Protein 6FYR (pdb70)

Radius of gyration: 21.8 Å; Cα contacts (8 Å, |Δi|>4): 649; chains: 1; bounding box: 46×51×66 Å

CATH classification: 3.30.200.20

Solvent-accessible surface area: 17197 Å² total; per-residue (Å²): 112,38,136,146,22,10,146,64,50,116,55,63,217,114,10,27,10,79,33,189,94,42,44,33,2,81,97,39,0,44,3,56,14,108,84,37,115,31,100,58,0,56,35,3,31,0,43,2,61,57,144,75,122,50,95,6,15,0,28,6,4,31,39,50,38,144,47,48,88,47,4,102,95,8,5,68,1,0,104,64,2,97,94,103,4,192,134,62,75,26,5,1,11,39,6,56,35,107,17,74,8,113,19,0,4,0,0,0,27,89,48,28,27,82,35,0,62,55,8,2,84,53,6,74,88,90,44,12,59,13,59,32,0,19,17,0,0,24,4,0,0,20,0,0,57,8,0,31,124,27,109,0,3,0,0,20,0,40,0,67,14,0,41,0,61,77,16,116,75,79,68,78,150,101,116,159,189,58,82,49,76,36,7,2,139,77,14,34,2,31,1,14,55,2,34,54,10,13,24,68,148,44,156,54,76,72,82,10,16,41,37,28,8,31,0,0,1,1,2,0,51,39,48,27,42,35,37,0,0,2,0,0,0,0,2,0,0,0,4,0,5,54,4,97,24,14,0,85,5,133,76,31,74,23,0,0,6,2,0,52,65,6,14,24,118,10,38,74,78,0,15,144,134,4,190,37,92,152,20,17,156,180,48,33,28,68,46,80,68,106,43,99,83,0,123,91,0,77,107,74,11,93,86,8,158,71,25,42,96,94,132,52,128,63,5,70,32,0,5,75,0,0,72,77,0,0,41,8,24,31,90,124,9,11,71,3,55,92,0,32,152,20,77,0,2,78,39,13,62,136,130,34,99,87,73

Sequence (355 aa):
SSKRSSRSVEDDKEGHLVCRIGDWLQERYEIVGNLGEGTFGKVVECLDHARGKSSQVALKIIIRNVGKYREAARLEINNVLKKIKEKDKENKFLCVLMSDWFNFHGHMCIAFELLGKNTFEEFLKKEENNFQPYPLLPHVRHMAYQLCHALRFLHENQQLTHTDLKPENILFVNSEFETLYNEHKSCEEKSSVKNTSIIRVADFGSATFDHEHHTTIVATRHYRPPEVILELGWAQPCDVWSIGCILFEYYRGFTLFQTHENREHLVMMEKILGPIPSHMIHHRTRKQKYFYKGGLVWDENSSSDGRYVKENCKPLKSYMMLQDSLEHVQQLFDLMMRRMLEEFDPAQRITLAEALLHPFFAGLTPEERSF

Foldseek 3Di:
DQPVLQVDWDADPLQETPDDQQGYHPSFWGFHAFDAADSQYGWTWTQGVVVVRAIKIKGWGGLDPVSLVLVVVLVVLLVLVCVQCVPVFLQAWHWPDWDQRPSITMTITHDAAAFQLVLCVLQVLAAAPLVLLLLLLLSLLSNLLVQVVQQKAQQADDRRQKTHNYQDWDFPDDDPPDRTHIHGPDSRIHGGDSSQMDGNPDDHDQQTYDVLLAAPCSLLSVDDGRLSSLSSSLQRSLCNGRSDTQQPDDDSLLSVVLLCQAQNDQPQVSQVPGPVVVQDDPSDGDDDCPDPSNVVSVVPRHHNVVSQPDDDDLSVQSSVLSSLSRDRDSVSRDRSVRSSVRCNNVPDDPVSPGD

Secondary structure (DSSP, 8-state):
-HHHHHH---B-TTS-B---TT-EETTTEEEEEEEEEETTEEEEEEEEGGGTTEEEEEEEE-S-HHHHHHHHHHHHHHHHHHHH-TTS-S-B--EEEEEEETTEEEEEEE----BHHHHHHHTTTPPPPHHHHHHHHHHHHHHHHHHHHTTEE-----GGGEEES---EEEEE--TTSPPEEEES---EEE---TT-EETTSPPPSS-S-GGG--HHHHTTS---THHHHHHHHHHHHHHHHSS-S---SSHHHHHHHHHHHH-PPPHHHHHH-S-GGGEETTEE---TTSHHHHHHHHH---GGGG-S--SHHHHHHHHHHHHHT-SSTTTSPPHHHHTTSGGGGG--TTTT--

Structure (mmCIF, N/CA/C/O backbone):
data_6FYR
#
_entry.id   6FYR
#
_cell.length_a   108.932
_cell.length_b   44.929
_cell.length_c   83.635
_cell.angle_alpha   90.000
_cell.angle_beta   114.820
_cell.angle_gamma   90.000
#
_symmetry.space_group_name_H-M   'C 1 2 1'
#
loop_
_entity.id
_entity.type
_entity.pdbx_description
1 polymer 'Dual specificity protein kinase CLK3'
2 non-polymer 6-~{tert}-butyl-~{N}-[6-(1~{H}-pyrazol-4-yl)-1~{H}-imidazo[1,2-a]pyridin-2-yl]pyridine-3-carboxamide
3 water water
#
loop_
_atom_site.group_PDB
_atom_site.id
_atom_site.type_symbol
_atom_site.label_atom_id
_atom_site.label_alt_id
_atom_site.label_comp_id
_atom_site.label_asym_id
_atom_site.label_entity_id
_atom_site.label_seq_id
_atom_site.pdbx_PDB_ins_code
_atom_site.Cartn_x
_atom_site.Cartn_y
_atom_site.Cartn_z
_atom_site.occupancy
_atom_site.B_iso_or_equiv
_atom_site.auth_seq_id
_atom_site.auth_comp_id
_atom_site.auth_asym_id
_atom_site.auth_atom_id
_atom_site.pdbx_PDB_model_num
ATOM 1 N N . SER A 1 4 ? -7.562 11.284 60.892 1.00 28.25 128 SER A N 1
ATOM 2 C CA . SER A 1 4 ? -6.109 11.186 61.219 1.00 28.34 128 SER A CA 1
ATOM 3 C C . SER A 1 4 ? -5.464 10.000 60.504 1.00 27.98 128 SER A C 1
ATOM 4 O O . SER A 1 4 ? -6.080 8.941 60.360 1.00 28.13 128 SER A O 1
ATOM 7 N N . SER A 1 5 ? -4.215 10.188 60.079 1.00 27.53 129 SER A N 1
ATOM 8 C CA . SER A 1 5 ? -3.526 9.270 59.162 1.00 27.00 129 SER A CA 1
ATOM 9 C C . SER A 1 5 ? -3.362 7.824 59.632 1.00 26.49 129 SER A C 1
ATOM 10 O O . SER A 1 5 ? -3.714 6.902 58.897 1.00 26.41 129 SER A O 1
ATOM 13 N N . LYS A 1 6 ? -2.828 7.623 60.837 1.00 26.04 130 LYS A N 1
ATOM 14 C CA . LYS A 1 6 ? -2.490 6.277 61.310 1.00 25.58 130 LYS A CA 1
ATOM 15 C C . LYS A 1 6 ? -3.738 5.418 61.534 1.00 24.83 130 LYS A C 1
ATOM 16 O O . LYS A 1 6 ? -3.812 4.280 61.062 1.00 24.46 130 LYS A O 1
ATOM 22 N N . ARG A 1 7 ? -4.705 5.978 62.256 1.00 24.18 131 ARG A N 1
ATOM 23 C CA . ARG A 1 7 ? -5.965 5.308 62.550 1.00 23.45 131 ARG A CA 1
ATOM 24 C C . ARG A 1 7 ? -6.746 4.987 61.273 1.00 23.00 131 ARG A C 1
ATOM 25 O O . ARG A 1 7 ? -7.209 3.861 61.091 1.00 22.77 131 ARG A O 1
ATOM 33 N N . SER A 1 8 ? -6.874 5.972 60.387 1.00 22.30 132 SER A N 1
ATOM 34 C CA . SER A 1 8 ? -7.626 5.783 59.150 1.00 21.68 132 SER A CA 1
ATOM 35 C C . SER A 1 8 ? -7.017 4.684 58.283 1.00 21.55 132 SER A C 1
ATOM 36 O O . SER A 1 8 ? -7.737 3.846 57.748 1.00 21.30 132 SER A O 1
ATOM 39 N N . SER A 1 9 ? -5.690 4.686 58.165 1.00 21.20 133 SER A N 1
ATOM 40 C CA . SER A 1 9 ? -4.985 3.733 57.300 1.00 21.00 133 SER A CA 1
ATOM 41 C C . SER A 1 9 ? -5.130 2.270 57.731 1.00 20.97 133 SER A C 1
ATOM 42 O O . SER A 1 9 ? -5.064 1.369 56.895 1.00 20.91 133 SER A O 1
ATOM 45 N N . ARG A 1 10 ? -5.326 2.034 59.027 1.00 20.77 134 ARG A N 1
ATOM 46 C CA . ARG A 1 10 ? -5.456 0.665 59.543 1.00 20.75 134 ARG A CA 1
ATOM 47 C C . ARG A 1 10 ? -6.908 0.169 59.637 1.00 20.28 134 ARG A C 1
ATOM 48 O O . ARG A 1 10 ? -7.147 -1.032 59.735 1.00 20.84 134 ARG A O 1
ATOM 56 N N . SER A 1 11 ? -7.861 1.096 59.597 1.00 19.70 135 SER A N 1
ATOM 57 C CA . SER A 1 11 ? -9.291 0.771 59.684 1.00 18.92 135 SER A CA 1
ATOM 58 C C . SER A 1 11 ? -9.852 0.489 58.279 1.00 18.22 135 SER A C 1
ATOM 59 O O . SER A 1 11 ? -10.143 1.428 57.529 1.00 18.57 135 SER A O 1
ATOM 62 N N . VAL A 1 12 ? -9.988 -0.795 57.923 1.00 17.36 136 VAL A N 1
ATOM 63 C CA . VAL A 1 12 ? -10.202 -1.211 56.514 1.00 16.21 136 VAL A CA 1
ATOM 64 C C . VAL A 1 12 ? -11.153 -2.407 56.310 1.00 15.37 136 VAL A C 1
ATOM 65 O O . VAL A 1 12 ? -11.059 -3.414 57.009 1.00 15.48 136 VAL A O 1
ATOM 69 N N . GLU A 1 13 ? -12.057 -2.294 55.336 1.00 14.03 137 GLU A N 1
ATOM 70 C CA . GLU A 1 13 ? -12.869 -3.423 54.884 1.00 13.58 137 GLU A CA 1
ATOM 71 C C . GLU A 1 13 ? -13.244 -3.264 53.411 1.00 13.48 137 GLU A C 1
ATOM 72 O O . GLU A 1 13 ? -13.142 -2.172 52.848 1.00 13.10 137 GLU A O 1
ATOM 78 N N . ASP A 1 14 ? -13.683 -4.368 52.810 1.00 14.15 138 ASP A N 1
ATOM 79 C CA . ASP A 1 14 ? -14.178 -4.387 51.442 1.00 15.42 138 ASP A CA 1
ATOM 80 C C . ASP A 1 14 ? -15.685 -4.537 51.420 1.00 16.34 138 ASP A C 1
ATOM 81 O O . ASP A 1 14 ? -16.282 -5.024 52.385 1.00 16.80 138 ASP A O 1
ATOM 86 N N . ASP A 1 15 ? -16.293 -4.127 50.309 1.00 17.14 139 ASP A N 1
ATOM 87 C CA . ASP A 1 15 ? -17.693 -4.441 50.037 1.00 18.50 139 ASP A CA 1
ATOM 88 C C . ASP A 1 15 ? -17.770 -5.820 49.369 1.00 19.27 139 ASP A C 1
ATOM 89 O O . ASP A 1 15 ? -16.737 -6.448 49.118 1.00 20.04 139 ASP A O 1
ATOM 94 N N . LYS A 1 16 ? -18.984 -6.289 49.082 1.00 19.79 140 LYS A N 1
ATOM 95 C CA . LYS A 1 16 ? -19.177 -7.657 48.577 1.00 20.58 140 LYS A CA 1
ATOM 96 C C . LYS A 1 16 ? -18.607 -7.897 47.179 1.00 21.42 140 LYS A C 1
ATOM 97 O O . LYS A 1 16 ? -18.434 -9.050 46.765 1.00 22.21 140 LYS A O 1
ATOM 103 N N . GLU A 1 17 ? -18.324 -6.807 46.466 1.00 22.20 141 GLU A N 1
ATOM 104 C CA . GLU A 1 17 ? -17.793 -6.865 45.103 1.00 22.62 141 GLU A CA 1
ATOM 105 C C . GLU A 1 17 ? -16.272 -6.687 45.069 1.00 22.09 141 GLU A C 1
ATOM 106 O O . GLU A 1 17 ? -15.671 -6.628 43.994 1.00 22.12 141 GLU A O 1
ATOM 112 N N . GLY A 1 18 ? -15.651 -6.587 46.242 1.00 21.51 142 GLY A N 1
ATOM 113 C CA . GLY A 1 18 ? -14.199 -6.446 46.332 1.00 20.58 142 GLY A CA 1
ATOM 114 C C . GLY A 1 18 ? -13.679 -5.024 46.216 1.00 20.02 142 GLY A C 1
ATOM 115 O O . GLY A 1 18 ? -12.475 -4.816 46.085 1.00 19.56 142 GLY A O 1
ATOM 116 N N . HIS A 1 19 ? -14.572 -4.042 46.248 1.00 19.70 143 HIS A N 1
ATOM 117 C CA . HIS A 1 19 ? -14.151 -2.649 46.305 1.00 19.47 143 HIS A CA 1
ATOM 118 C C . HIS A 1 19 ? -13.727 -2.302 47.722 1.00 19.13 143 HIS A C 1
ATOM 119 O O . HIS A 1 19 ? -14.344 -2.748 48.692 1.00 19.05 143 HIS A O 1
ATOM 126 N N . LEU A 1 20 ? -12.671 -1.507 47.841 1.00 18.59 144 LEU A N 1
ATOM 127 C CA . LEU A 1 20 ? -12.304 -0.940 49.121 1.00 18.24 144 LEU A CA 1
ATOM 128 C C . LEU A 1 20 ? -13.408 0.017 49.556 1.00 18.46 144 LEU A C 1
ATOM 129 O O . LEU A 1 20 ? -13.797 0.910 48.796 1.00 18.98 144 LEU A O 1
ATOM 134 N N . VAL A 1 21 ? -13.939 -0.193 50.758 1.00 18.53 145 VAL A N 1
ATOM 135 C CA . VAL A 1 21 ? -14.917 0.726 51.323 1.00 19.05 145 VAL A CA 1
ATOM 136 C C . VAL A 1 21 ? -14.150 1.961 51.785 1.00 19.45 145 VAL A C 1
ATOM 137 O O . VAL A 1 21 ? -13.380 1.906 52.745 1.00 19.89 145 VAL A O 1
ATOM 141 N N . CYS A 1 22 ? -14.327 3.064 51.067 1.00 19.96 146 CYS A N 1
ATOM 142 C CA . CYS A 1 22 ? -13.639 4.304 51.409 1.00 20.49 146 CYS A CA 1
ATOM 143 C C . CYS A 1 22 ? -14.410 5.526 50.953 1.00 20.18 146 CYS A C 1
ATOM 144 O O . CYS A 1 22 ? -15.225 5.455 50.031 1.00 20.47 146 CYS A O 1
ATOM 147 N N . ARG A 1 23 ? -14.147 6.641 51.620 1.00 19.90 147 ARG A N 1
ATOM 148 C CA . ARG A 1 23 ? -14.770 7.904 51.272 1.00 19.70 147 ARG A CA 1
ATOM 149 C C . ARG A 1 23 ? -13.740 9.024 51.336 1.00 19.18 147 ARG A C 1
ATOM 150 O O . ARG A 1 23 ? -12.661 8.860 51.921 1.00 18.48 147 ARG A O 1
ATOM 158 N N . ILE A 1 24 ? -14.076 10.159 50.728 1.00 19.00 148 ILE A N 1
ATOM 159 C CA . ILE A 1 24 ? -13.262 11.360 50.849 1.00 19.05 148 ILE A CA 1
ATOM 160 C C . ILE A 1 24 ? -13.021 11.623 52.333 1.00 19.00 148 ILE A C 1
ATOM 161 O O . ILE A 1 24 ? -13.966 11.608 53.135 1.00 19.45 148 ILE A O 1
ATOM 166 N N . GLY A 1 25 ? -11.754 11.823 52.692 1.00 18.81 149 GLY A N 1
ATOM 167 C CA . GLY A 1 25 ? -11.335 11.976 54.084 1.00 18.82 149 GLY A CA 1
ATOM 168 C C . GLY A 1 25 ? -10.480 10.825 54.599 1.00 18.48 149 GLY A C 1
ATOM 169 O O . GLY A 1 25 ? -9.675 11.006 55.517 1.00 18.60 149 GLY A O 1
ATOM 170 N N . ASP A 1 26 ? -10.659 9.638 54.018 1.00 18.12 150 ASP A N 1
ATOM 171 C CA . ASP A 1 26 ? -9.883 8.452 54.398 1.00 17.95 150 ASP A CA 1
ATOM 172 C C . ASP A 1 26 ? -8.416 8.561 53.969 1.00 17.53 150 ASP A C 1
ATOM 173 O O . ASP A 1 26 ? -8.078 9.319 53.052 1.00 17.33 150 ASP A O 1
ATOM 178 N N . TRP A 1 27 ? -7.563 7.783 54.631 1.00 17.19 151 TRP A N 1
ATOM 179 C CA . TRP A 1 27 ? -6.132 7.731 54.355 1.00 17.08 151 TRP A CA 1
ATOM 180 C C . TRP A 1 27 ? -5.668 6.343 53.932 1.00 16.95 151 TRP A C 1
ATOM 181 O O . TRP A 1 27 ? -6.253 5.331 54.327 1.00 16.91 151 TRP A O 1
ATOM 192 N N . LEU A 1 28 ? -4.594 6.304 53.144 1.00 16.70 152 LEU A N 1
ATOM 193 C CA . LEU A 1 28 ? -3.898 5.057 52.827 1.00 16.80 152 LEU A CA 1
ATOM 194 C C . LEU A 1 28 ? -2.404 5.229 53.079 1.00 17.04 152 LEU A C 1
ATOM 195 O O . LEU A 1 28 ? -1.854 6.295 52.799 1.00 16.63 152 LEU A O 1
ATOM 200 N N . GLN A 1 29 ? -1.760 4.183 53.605 1.00 17.68 153 GLN A N 1
ATOM 201 C CA . GLN A 1 29 ? -0.302 4.151 53.817 1.00 18.29 153 GLN A CA 1
ATOM 202 C C . GLN A 1 29 ? 0.211 5.241 54.766 1.00 18.35 153 GLN A C 1
ATOM 203 O O . GLN A 1 29 ? 1.392 5.594 54.715 1.00 18.67 153 GLN A O 1
ATOM 209 N N . GLU A 1 30 ? -0.670 5.769 55.620 1.00 18.18 154 GLU A N 1
ATOM 210 C CA . GLU A 1 30 ? -0.354 6.924 56.486 1.00 18.28 154 GLU A CA 1
ATOM 211 C C . GLU A 1 30 ? 0.307 8.046 55.688 1.00 17.83 154 GLU A C 1
ATOM 212 O O . GLU A 1 30 ? 1.217 8.732 56.177 1.00 18.21 154 GLU A O 1
ATOM 218 N N . ARG A 1 31 ? -0.171 8.229 54.460 1.00 16.58 155 ARG A N 1
ATOM 219 C CA . ARG A 1 31 ? 0.485 9.082 53.482 1.00 15.77 155 ARG A CA 1
ATOM 220 C C . ARG A 1 31 ? -0.493 9.803 52.552 1.00 14.92 155 ARG A C 1
ATOM 221 O O . ARG A 1 31 ? -0.369 11.013 52.327 1.00 15.17 155 ARG A O 1
ATOM 229 N N . TYR A 1 32 ? -1.448 9.057 52.001 1.00 14.12 156 TYR A N 1
ATOM 230 C CA . TYR A 1 32 ? -2.380 9.604 51.022 1.00 13.03 156 TYR A CA 1
ATOM 231 C C . TYR A 1 32 ? -3.711 9.918 51.658 1.00 13.34 156 TYR A C 1
ATOM 232 O O . TYR A 1 32 ? -4.345 9.031 52.225 1.00 13.66 156 TYR A O 1
ATOM 241 N N . GLU A 1 33 ? -4.126 11.176 51.556 1.00 13.40 157 GLU A N 1
ATOM 242 C CA . GLU A 1 33 ? -5.420 11.614 52.055 1.00 13.75 157 GLU A CA 1
ATOM 243 C C . GLU A 1 33 ? -6.365 11.813 50.877 1.00 13.18 157 GLU A C 1
ATOM 244 O O . GLU A 1 33 ? -6.098 12.636 49.998 1.00 12.80 157 GLU A O 1
ATOM 250 N N . ILE A 1 34 ? -7.465 11.065 50.857 1.00 13.25 158 ILE A N 1
ATOM 251 C CA . ILE A 1 34 ? -8.430 11.171 49.765 1.00 13.28 158 ILE A CA 1
ATOM 252 C C . ILE A 1 34 ? -9.179 12.498 49.869 1.00 13.64 158 ILE A C 1
ATOM 253 O O . ILE A 1 34 ? -9.784 12.804 50.910 1.00 13.84 158 ILE A O 1
ATOM 258 N N . VAL A 1 35 ? -9.132 13.285 48.798 1.00 13.76 159 VAL A N 1
ATOM 259 C CA . VAL A 1 35 ? -9.809 14.590 48.775 1.00 14.30 159 VAL A CA 1
ATOM 260 C C . VAL A 1 35 ? -10.856 14.743 47.666 1.00 14.77 159 VAL A C 1
ATOM 261 O O . VAL A 1 35 ? -11.618 15.711 47.657 1.00 15.18 159 VAL A O 1
ATOM 265 N N . GLY A 1 36 ? -10.895 13.796 46.735 1.00 15.01 160 GLY A N 1
ATOM 266 C CA . GLY A 1 36 ? -11.852 13.861 45.643 1.00 15.60 160 GLY A CA 1
ATOM 267 C C . GLY A 1 36 ? -11.985 12.569 44.870 1.00 16.14 160 GLY A C 1
ATOM 268 O O . GLY A 1 36 ? -11.184 11.649 45.029 1.00 15.79 160 GLY A O 1
ATOM 269 N N . ASN A 1 37 ? -13.025 12.504 44.045 1.00 17.21 161 ASN A N 1
ATOM 270 C CA . ASN A 1 37 ? -13.246 11.389 43.135 1.00 18.23 161 ASN A CA 1
ATOM 271 C C . ASN A 1 37 ? -12.907 11.816 41.719 1.00 18.67 161 ASN A C 1
ATOM 272 O O . ASN A 1 37 ? -13.248 12.922 41.298 1.00 19.39 161 ASN A O 1
ATOM 277 N N . LEU A 1 38 ? -12.225 10.942 40.985 1.00 18.86 162 LEU A N 1
ATOM 278 C CA . LEU A 1 38 ? -11.819 11.265 39.622 1.00 19.44 162 LEU A CA 1
ATOM 279 C C . LEU A 1 38 ? -12.530 10.421 38.578 1.00 20.41 162 LEU A C 1
ATOM 280 O O . LEU A 1 38 ? -12.748 10.869 37.455 1.00 21.38 162 LEU A O 1
ATOM 285 N N . GLY A 1 39 ? -12.907 9.209 38.965 1.00 21.02 163 GLY A N 1
ATOM 286 C CA . GLY A 1 39 ? -13.573 8.284 38.061 1.00 21.87 163 GLY A CA 1
ATOM 287 C C . GLY A 1 39 ? -13.620 6.887 38.630 1.00 22.30 163 GLY A C 1
ATOM 288 O O . GLY A 1 39 ? -13.067 6.620 39.702 1.00 22.04 163 GLY A O 1
ATOM 289 N N . GLU A 1 40 ? -14.272 5.992 37.895 1.00 23.06 164 GLU A N 1
ATOM 290 C CA . GLU A 1 40 ? -14.530 4.641 38.358 1.00 23.61 164 GLU A CA 1
ATOM 291 C C . GLU A 1 40 ? -14.784 3.727 37.164 1.00 23.46 164 GLU A C 1
ATOM 292 O O . GLU A 1 40 ? -15.180 4.192 36.096 1.00 23.75 164 GLU A O 1
ATOM 298 N N . GLY A 1 41 ? -14.543 2.432 37.353 1.00 23.11 165 GLY A N 1
ATOM 299 C CA . GLY A 1 41 ? -14.857 1.410 36.350 1.00 22.75 165 GLY A CA 1
ATOM 300 C C . GLY A 1 41 ? -15.054 0.065 37.024 1.00 22.46 165 GLY A C 1
ATOM 301 O O . GLY A 1 41 ? -15.160 -0.007 38.250 1.00 22.71 165 GLY A O 1
ATOM 302 N N . THR A 1 42 ? -15.094 -1.006 36.233 1.00 22.37 166 THR A N 1
ATOM 303 C CA . THR A 1 42 ? -15.189 -2.356 36.794 1.00 22.02 166 THR A CA 1
ATOM 304 C C . THR A 1 42 ? -13.885 -2.758 37.483 1.00 21.29 166 THR A C 1
ATOM 305 O O . THR A 1 42 ? -13.857 -3.703 38.270 1.00 21.57 166 THR A O 1
ATOM 309 N N . PHE A 1 43 ? -12.811 -2.031 37.179 1.00 20.33 167 PHE A N 1
ATOM 310 C CA . PHE A 1 43 ? -11.484 -2.302 37.734 1.00 19.56 167 PHE A CA 1
ATOM 311 C C . PHE A 1 43 ? -11.340 -1.889 39.195 1.00 18.62 167 PHE A C 1
ATOM 312 O O . PHE A 1 43 ? -10.551 -2.479 39.932 1.00 18.10 167 PHE A O 1
ATOM 320 N N . GLY A 1 44 ? -12.095 -0.869 39.594 1.00 18.00 168 GLY A N 1
ATOM 321 C CA . GLY A 1 44 ? -11.879 -0.184 40.870 1.00 17.40 168 GLY A CA 1
ATOM 322 C C . GLY A 1 44 ? -12.212 1.288 40.741 1.00 16.91 168 GLY A C 1
ATOM 323 O O . GLY A 1 44 ? -13.090 1.667 39.965 1.00 17.11 168 GLY A O 1
ATOM 324 N N . LYS A 1 45 ? -11.514 2.131 41.500 1.00 16.14 169 LYS A N 1
ATOM 325 C CA . LYS A 1 45 ? -11.793 3.567 41.496 1.00 16.14 169 LYS A CA 1
ATOM 326 C C . LYS A 1 45 ? -10.516 4.364 41.321 1.00 15.16 169 LYS A C 1
ATOM 327 O O . LYS A 1 45 ? -9.430 3.855 41.575 1.00 15.20 169 LYS A O 1
ATOM 333 N N . VAL A 1 46 ? -10.662 5.598 40.854 1.00 14.23 170 VAL A N 1
ATOM 334 C CA . VAL A 1 46 ? -9.560 6.556 40.814 1.00 13.67 170 VAL A CA 1
ATOM 335 C C . VAL A 1 46 ? -9.945 7.743 41.692 1.00 13.53 170 VAL A C 1
ATOM 336 O O . VAL A 1 46 ? -10.995 8.369 41.498 1.00 13.95 170 VAL A O 1
ATOM 340 N N . VAL A 1 47 ? -9.099 8.043 42.673 1.00 12.92 171 VAL A N 1
ATOM 341 C CA . VAL A 1 47 ? -9.375 9.133 43.607 1.00 13.15 171 VAL A CA 1
ATOM 342 C C . VAL A 1 47 ? -8.266 10.180 43.560 1.00 13.23 171 VAL A C 1
ATOM 343 O O . VAL A 1 47 ? -7.110 9.862 43.269 1.00 13.83 171 VAL A O 1
ATOM 347 N N . GLU A 1 48 ? -8.623 11.435 43.813 1.00 13.17 172 GLU A N 1
ATOM 348 C CA . GLU A 1 48 ? -7.612 12.465 44.025 1.00 13.30 172 GLU A CA 1
ATOM 349 C C . GLU A 1 48 ? -7.169 12.412 45.480 1.00 13.00 172 GLU A C 1
ATOM 350 O O . GLU A 1 48 ? -8.006 12.378 46.381 1.00 13.00 172 GLU A O 1
ATOM 356 N N . CYS A 1 49 ? -5.857 12.386 45.695 1.00 12.61 173 CYS A N 1
ATOM 357 C CA . CYS A 1 49 ? -5.285 12.413 47.039 1.00 12.74 173 CYS A CA 1
ATOM 358 C C . CYS A 1 49 ? -4.276 13.529 47.186 1.00 12.78 173 CYS A C 1
ATOM 359 O O . CYS A 1 49 ? -3.679 13.981 46.205 1.00 12.90 173 CYS A O 1
ATOM 362 N N . LEU A 1 50 ? -4.085 13.964 48.423 1.00 13.15 174 LEU A N 1
ATOM 363 C CA . LEU A 1 50 ? -2.912 14.745 48.773 1.00 13.48 174 LEU A CA 1
ATOM 364 C C . LEU A 1 50 ? -1.864 13.777 49.293 1.00 13.63 174 LEU A C 1
ATOM 365 O O . LEU A 1 50 ? -2.160 12.924 50.131 1.00 13.48 174 LEU A O 1
ATOM 370 N N . ASP A 1 51 ? -0.653 13.888 48.760 1.00 13.77 175 ASP A N 1
ATOM 371 C CA . ASP A 1 51 ? 0.458 13.037 49.158 1.00 14.77 175 ASP A CA 1
ATOM 372 C C . ASP A 1 51 ? 1.257 13.767 50.235 1.00 15.52 175 ASP A C 1
ATOM 373 O O . ASP A 1 51 ? 2.131 14.585 49.933 1.00 16.27 175 ASP A O 1
ATOM 378 N N . HIS A 1 52 ? 0.968 13.446 51.489 1.00 16.28 176 HIS A N 1
ATOM 379 C CA . HIS A 1 52 ? 1.563 14.168 52.615 1.00 17.13 176 HIS A CA 1
ATOM 380 C C . HIS A 1 52 ? 3.064 13.922 52.784 1.00 17.78 176 HIS A C 1
ATOM 381 O O . HIS A 1 52 ? 3.764 14.746 53.381 1.00 18.51 176 HIS A O 1
ATOM 388 N N . ALA A 1 53 ? 3.562 12.815 52.243 1.00 18.05 177 ALA A N 1
ATOM 389 C CA . ALA A 1 53 ? 5.001 12.528 52.270 1.00 18.45 177 ALA A CA 1
ATOM 390 C C . ALA A 1 53 ? 5.773 13.209 51.130 1.00 18.62 177 ALA A C 1
ATOM 391 O O . ALA A 1 53 ? 6.998 13.079 51.039 1.00 18.61 177 ALA A O 1
ATOM 393 N N . ARG A 1 54 ? 5.048 13.913 50.260 1.00 18.51 178 ARG A N 1
ATOM 394 C CA . ARG A 1 54 ? 5.643 14.690 49.170 1.00 18.77 178 ARG A CA 1
ATOM 395 C C . ARG A 1 54 ? 5.052 16.100 49.132 1.00 19.25 178 ARG A C 1
ATOM 396 O O . ARG A 1 54 ? 4.659 16.593 48.075 1.00 19.42 178 ARG A O 1
ATOM 404 N N . GLY A 1 55 ? 4.987 16.740 50.296 1.00 19.74 179 GLY A N 1
ATOM 405 C CA . GLY A 1 55 ? 4.536 18.127 50.403 1.00 19.92 179 GLY A CA 1
ATOM 406 C C . GLY A 1 55 ? 3.074 18.413 50.131 1.00 19.95 179 GLY A C 1
ATOM 407 O O . GLY A 1 55 ? 2.720 19.530 49.739 1.00 20.26 179 GLY A O 1
ATOM 408 N N . LYS A 1 56 ? 2.220 17.412 50.353 1.00 19.57 180 LYS A N 1
ATOM 409 C CA . LYS A 1 56 ? 0.783 17.505 50.056 1.00 19.45 180 LYS A CA 1
ATOM 410 C C . LYS A 1 56 ? 0.494 17.699 48.559 1.00 18.39 180 LYS A C 1
ATOM 411 O O . LYS A 1 56 ? -0.529 18.288 48.182 1.00 19.09 180 LYS A O 1
ATOM 417 N N . SER A 1 57 ? 1.399 17.198 47.718 1.00 17.11 181 SER A N 1
ATOM 418 C CA A SER A 1 57 ? 1.223 17.257 46.270 0.50 16.35 181 SER A CA 1
ATOM 419 C CA B SER A 1 57 ? 1.220 17.257 46.271 0.50 16.50 181 SER A CA 1
ATOM 420 C C . SER A 1 57 ? 0.003 16.443 45.859 1.00 15.95 181 SER A C 1
ATOM 421 O O . SER A 1 57 ? -0.344 15.451 46.512 1.00 15.72 181 SER A O 1
ATOM 426 N N . GLN A 1 58 ? -0.647 16.875 44.786 1.00 15.04 182 GLN A N 1
ATOM 427 C CA . GLN A 1 58 ? -1.855 16.223 44.293 1.00 14.43 182 GLN A CA 1
ATOM 428 C C . GLN A 1 58 ? -1.534 15.029 43.422 1.00 13.58 182 GLN A C 1
ATOM 429 O O . GLN A 1 58 ? -0.744 15.130 42.477 1.00 14.04 182 GLN A O 1
ATOM 435 N N . VAL A 1 59 ? -2.160 13.902 43.737 1.00 12.40 183 VAL A N 1
ATOM 436 C CA . VAL A 1 59 ? -2.017 12.692 42.936 1.00 11.52 183 VAL A CA 1
ATOM 437 C C . VAL A 1 59 ? -3.365 12.132 42.517 1.00 10.85 183 VAL A C 1
ATOM 438 O O . VAL A 1 59 ? -4.385 12.378 43.163 1.00 11.14 183 VAL A O 1
ATOM 442 N N . ALA A 1 60 ? -3.355 11.399 41.410 1.00 10.24 184 ALA A N 1
ATOM 443 C CA . ALA A 1 60 ? -4.460 10.526 41.060 1.00 9.51 184 ALA A CA 1
ATOM 444 C C . ALA A 1 60 ? -4.056 9.137 41.511 1.00 9.50 184 ALA A C 1
ATOM 445 O O . ALA A 1 60 ? -2.979 8.650 41.127 1.00 9.85 184 ALA A O 1
ATOM 447 N N . LEU A 1 61 ? -4.898 8.516 42.338 1.00 9.42 185 LEU A N 1
ATOM 448 C CA . LEU A 1 61 ? -4.618 7.193 42.882 1.00 10.02 185 LEU A CA 1
A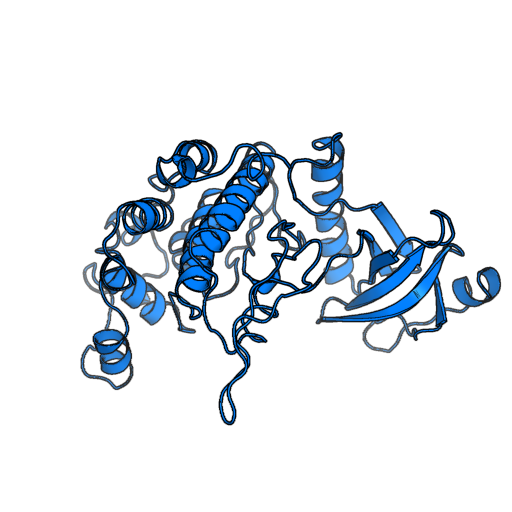TOM 449 C C . LEU A 1 61 ? -5.646 6.183 42.387 1.00 10.48 185 LEU A C 1
ATOM 450 O O . LEU A 1 61 ? -6.836 6.299 42.682 1.00 10.95 185 LEU A O 1
ATOM 455 N N . LYS A 1 62 ? -5.173 5.203 41.630 1.00 10.48 186 LYS A N 1
ATOM 456 C CA . LYS A 1 62 ? -6.017 4.118 41.152 1.00 11.38 186 LYS A CA 1
ATOM 457 C C . LYS A 1 62 ? -6.025 3.031 42.219 1.00 11.54 186 LYS A C 1
ATOM 458 O O . LYS A 1 62 ? -4.968 2.525 42.590 1.00 12.33 186 LYS A O 1
ATOM 464 N N . ILE A 1 63 ? -7.209 2.696 42.726 1.00 11.53 187 ILE A N 1
ATOM 465 C CA . ILE A 1 63 ? -7.361 1.652 43.735 1.00 11.86 187 ILE A CA 1
ATOM 466 C C . ILE A 1 63 ? -8.120 0.494 43.094 1.00 12.49 187 ILE A C 1
ATOM 467 O O . ILE A 1 63 ? -9.320 0.601 42.818 1.00 13.31 187 ILE A O 1
ATOM 472 N N . ILE A 1 64 ? -7.409 -0.602 42.859 1.00 12.85 188 ILE A N 1
ATOM 473 C CA A ILE A 1 64 ? -7.969 -1.722 42.114 0.50 13.38 188 ILE A CA 1
ATOM 474 C CA B ILE A 1 64 ? -7.937 -1.754 42.119 0.50 13.05 188 ILE A CA 1
ATOM 475 C C . ILE A 1 64 ? -8.737 -2.669 43.043 1.00 13.61 188 ILE A C 1
ATOM 476 O O . ILE A 1 64 ? -8.364 -2.872 44.200 1.00 13.42 188 ILE A O 1
ATOM 485 N N . ARG A 1 65 ? -9.839 -3.214 42.532 1.00 14.22 189 ARG A N 1
ATOM 486 C CA . ARG A 1 65 ? -10.664 -4.145 43.291 1.00 15.26 189 ARG A CA 1
ATOM 487 C C . ARG A 1 65 ? -9.880 -5.368 43.748 1.00 15.71 189 ARG A C 1
ATOM 488 O O . ARG A 1 65 ? -8.906 -5.792 43.106 1.00 15.13 189 ARG A O 1
ATOM 496 N N . ASN A 1 66 ? -10.336 -5.933 44.861 1.00 16.93 190 ASN A N 1
ATOM 497 C CA . ASN A 1 66 ? -9.769 -7.134 45.433 1.00 18.38 190 ASN A CA 1
ATOM 498 C C . ASN A 1 66 ? -10.345 -8.368 44.737 1.00 19.05 190 ASN A C 1
ATOM 499 O O . ASN A 1 66 ? -11.089 -9.151 45.340 1.00 19.99 190 ASN A O 1
ATOM 504 N N . VAL A 1 67 ? -10.019 -8.509 43.455 1.00 19.17 191 VAL A N 1
ATOM 505 C CA . VAL A 1 67 ? -10.456 -9.621 42.615 1.00 19.70 191 VAL A CA 1
ATOM 506 C C . VAL A 1 67 ? -9.230 -10.056 41.828 1.00 19.77 191 VAL A C 1
ATOM 507 O O . VAL A 1 67 ? -8.537 -9.218 41.249 1.00 19.56 191 VAL A O 1
ATOM 511 N N . GLY A 1 68 ? -8.958 -11.360 41.817 1.00 20.01 192 GLY A N 1
ATOM 512 C CA . GLY A 1 68 ? -7.741 -11.910 41.218 1.00 20.12 192 GLY A CA 1
ATOM 513 C C . GLY A 1 68 ? -7.407 -11.377 39.838 1.00 20.33 192 GLY A C 1
ATOM 514 O O . GLY A 1 68 ? -6.282 -10.936 39.591 1.00 20.30 192 GLY A O 1
ATOM 515 N N . LYS A 1 69 ? -8.397 -11.403 38.949 1.00 20.46 193 LYS A N 1
ATOM 516 C CA . LYS A 1 69 ? -8.228 -10.989 37.555 1.00 20.62 193 LYS A CA 1
ATOM 517 C C . LYS A 1 69 ? -7.748 -9.543 37.445 1.00 19.76 193 LYS A C 1
ATOM 518 O O . LYS A 1 69 ? -6.855 -9.233 36.650 1.00 19.76 193 LYS A O 1
ATOM 524 N N . TYR A 1 70 ? -8.341 -8.665 38.249 1.00 18.87 194 TYR A N 1
ATOM 525 C CA . TYR A 1 70 ? -7.968 -7.253 38.242 1.00 17.80 194 TYR A CA 1
ATOM 526 C C . TYR A 1 70 ? -6.618 -7.005 38.934 1.00 16.96 194 TYR A C 1
ATOM 527 O O . TYR A 1 70 ? -5.841 -6.160 38.487 1.00 16.04 194 TYR A O 1
ATOM 536 N N . ARG A 1 71 ? -6.338 -7.760 39.997 1.00 16.41 195 ARG A N 1
ATOM 537 C CA . ARG A 1 71 ? -5.054 -7.674 40.696 1.00 16.05 195 ARG A CA 1
ATOM 538 C C . ARG A 1 71 ? -3.895 -8.063 39.780 1.00 16.17 195 ARG A C 1
ATOM 539 O O . ARG A 1 71 ? -2.886 -7.355 39.706 1.00 15.89 195 ARG A O 1
ATOM 547 N N . GLU A 1 72 ? -4.056 -9.186 39.079 1.00 16.24 196 GLU A N 1
ATOM 548 C CA . GLU A 1 72 ? -3.055 -9.656 38.124 1.00 16.62 196 GLU A CA 1
ATOM 549 C C . GLU A 1 72 ? -2.844 -8.677 36.975 1.00 16.00 196 GLU A C 1
ATOM 550 O O . GLU A 1 72 ? -1.707 -8.410 36.592 1.00 16.28 196 GLU A O 1
ATOM 556 N N . ALA A 1 73 ? -3.936 -8.132 36.443 1.00 15.25 197 ALA A N 1
ATOM 557 C CA . ALA A 1 73 ? -3.844 -7.133 35.377 1.00 14.79 197 ALA A CA 1
ATOM 558 C C . ALA A 1 73 ? -3.078 -5.892 35.844 1.00 14.22 197 ALA A C 1
ATOM 559 O O . ALA A 1 73 ? -2.274 -5.331 35.101 1.00 14.50 197 ALA A O 1
ATOM 561 N N . ALA A 1 74 ? -3.315 -5.488 37.089 1.00 13.92 198 ALA A N 1
ATOM 562 C CA . ALA A 1 74 ? -2.679 -4.307 37.655 1.00 13.43 198 ALA A CA 1
ATOM 563 C C . ALA A 1 74 ? -1.172 -4.493 37.847 1.00 13.58 198 ALA A C 1
ATOM 564 O O . ALA A 1 74 ? -0.406 -3.545 37.696 1.00 13.18 198 ALA A O 1
ATOM 566 N N . ARG A 1 75 ? -0.757 -5.715 38.169 1.00 14.08 199 ARG A N 1
ATOM 567 C CA . ARG A 1 75 ? 0.666 -6.032 38.281 1.00 14.65 199 ARG A CA 1
ATOM 568 C C . ARG A 1 75 ? 1.386 -5.868 36.939 1.00 14.07 199 ARG A C 1
ATOM 569 O O . ARG A 1 75 ? 2.516 -5.378 36.894 1.00 14.40 199 ARG A O 1
ATOM 577 N N . LEU A 1 76 ? 0.717 -6.255 35.853 1.00 13.99 200 LEU A N 1
ATOM 578 C CA . LEU A 1 76 ? 1.264 -6.063 34.508 1.00 13.44 200 LEU A CA 1
ATOM 579 C C . LEU A 1 76 ? 1.348 -4.582 34.159 1.00 12.64 200 LEU A C 1
ATOM 580 O O . LEU A 1 76 ? 2.338 -4.130 33.583 1.00 12.38 200 LEU A O 1
ATOM 585 N N . GLU A 1 77 ? 0.314 -3.830 34.529 1.00 11.78 201 GLU A N 1
ATOM 586 C CA . GLU A 1 77 ? 0.304 -2.389 34.318 1.00 11.18 201 GLU A CA 1
ATOM 587 C C . GLU A 1 77 ? 1.478 -1.727 35.054 1.00 10.70 201 GLU A C 1
ATOM 588 O O . GLU A 1 77 ? 2.187 -0.901 34.486 1.00 10.62 201 GLU A O 1
ATOM 594 N N . ILE A 1 78 ? 1.687 -2.114 36.310 1.00 11.07 202 ILE A N 1
ATOM 595 C CA . ILE A 1 78 ? 2.807 -1.606 37.102 1.00 11.50 202 ILE A CA 1
ATOM 596 C C . ILE A 1 78 ? 4.154 -1.907 36.436 1.00 11.69 202 ILE A C 1
ATOM 597 O O . ILE A 1 78 ? 5.038 -1.041 36.416 1.00 12.00 202 ILE A O 1
ATOM 602 N N . ASN A 1 79 ? 4.294 -3.112 35.882 1.00 12.25 203 ASN A N 1
ATOM 603 C CA A ASN A 1 79 ? 5.506 -3.498 35.150 0.50 12.53 203 ASN A CA 1
ATOM 604 C CA B ASN A 1 79 ? 5.512 -3.487 35.169 0.50 12.52 203 ASN A CA 1
ATOM 605 C C . ASN A 1 79 ? 5.768 -2.563 33.978 1.00 12.26 203 ASN A C 1
ATOM 606 O O . ASN A 1 79 ? 6.898 -2.135 33.741 1.00 12.49 203 ASN A O 1
ATOM 615 N N . VAL A 1 80 ? 4.713 -2.248 33.231 1.00 11.71 204 VAL A N 1
ATOM 616 C CA . VAL A 1 80 ? 4.845 -1.321 32.112 1.00 11.12 204 VAL A CA 1
ATOM 617 C C . VAL A 1 80 ? 5.259 0.070 32.609 1.00 10.77 204 VAL A C 1
ATOM 618 O O . VAL A 1 80 ? 6.188 0.682 32.073 1.00 11.27 204 VAL A O 1
ATOM 622 N N . LEU A 1 81 ? 4.574 0.561 33.641 1.00 10.53 205 LEU A N 1
ATOM 623 C CA . LEU A 1 81 ? 4.855 1.887 34.194 1.00 10.54 205 LEU A CA 1
ATOM 624 C C . LEU A 1 81 ? 6.272 2.001 34.758 1.00 11.16 205 LEU A C 1
ATOM 625 O O . LEU A 1 81 ? 6.912 3.051 34.639 1.00 11.58 205 LEU A O 1
ATOM 630 N N . LYS A 1 82 ? 6.756 0.908 35.341 1.00 11.67 206 LYS A N 1
ATOM 631 C CA . LYS A 1 82 ? 8.134 0.842 35.840 1.00 12.63 206 LYS A CA 1
ATOM 632 C C . LYS A 1 82 ? 9.150 1.015 34.709 1.00 12.74 206 LYS A C 1
ATOM 633 O O . LYS A 1 82 ? 10.138 1.736 34.862 1.00 13.38 206 LYS A O 1
ATOM 639 N N . LYS A 1 83 ? 8.893 0.363 33.576 1.00 12.61 207 LYS A N 1
ATOM 640 C CA . LYS A 1 83 ? 9.776 0.462 32.409 1.00 12.87 207 LYS A CA 1
ATOM 641 C C . LYS A 1 83 ? 9.823 1.885 31.874 1.00 13.09 207 LYS A C 1
ATOM 642 O O . LYS A 1 83 ? 10.902 2.421 31.604 1.00 12.97 207 LYS A O 1
ATOM 648 N N . ILE A 1 84 ? 8.649 2.498 31.737 1.00 13.31 208 ILE A N 1
ATOM 649 C CA . ILE A 1 84 ? 8.537 3.883 31.299 1.00 13.85 208 ILE A CA 1
ATOM 650 C C . ILE A 1 84 ? 9.352 4.807 32.210 1.00 14.52 208 ILE A C 1
ATOM 651 O O . ILE A 1 84 ? 10.141 5.626 31.729 1.00 14.61 208 ILE A O 1
ATOM 656 N N . LYS A 1 85 ? 9.179 4.639 33.520 1.00 15.29 209 LYS A N 1
ATOM 657 C CA . LYS A 1 85 ? 9.873 5.450 34.515 1.00 16.60 209 LYS A CA 1
ATOM 658 C C . LYS A 1 85 ? 11.394 5.245 34.442 1.00 16.90 209 LYS A C 1
ATOM 659 O O . LYS A 1 85 ? 12.160 6.211 34.532 1.00 17.78 209 LYS A O 1
ATOM 665 N N . GLU A 1 86 ? 11.815 3.995 34.255 1.00 16.79 210 GLU A N 1
ATOM 666 C CA . GLU A 1 86 ? 13.238 3.644 34.125 1.00 17.56 210 GLU A CA 1
ATOM 667 C C . GLU A 1 86 ? 13.880 4.335 32.919 1.00 17.76 210 GLU A C 1
ATOM 668 O O . GLU A 1 86 ? 15.028 4.793 32.987 1.00 17.87 210 GLU A O 1
ATOM 674 N N . LYS A 1 87 ? 13.122 4.427 31.828 1.00 17.76 211 LYS A N 1
ATOM 675 C CA . LYS A 1 87 ? 13.637 4.929 30.552 1.00 18.13 211 LYS A CA 1
ATOM 676 C C . LYS A 1 87 ? 13.440 6.425 30.292 1.00 18.71 211 LYS A C 1
ATOM 677 O O . LYS A 1 87 ? 13.985 6.957 29.320 1.00 19.19 211 LYS A O 1
ATOM 683 N N . ASP A 1 88 ? 12.683 7.102 31.152 1.00 19.39 212 ASP A N 1
ATOM 684 C CA . ASP A 1 88 ? 12.425 8.535 30.986 1.00 20.06 212 ASP A CA 1
ATOM 685 C C . ASP A 1 88 ? 12.875 9.338 32.216 1.00 20.82 212 ASP A C 1
ATOM 686 O O . ASP A 1 88 ? 12.051 9.875 32.961 1.00 20.94 212 ASP A O 1
ATOM 691 N N . LYS A 1 89 ? 14.193 9.436 32.401 1.00 22.19 213 LYS A N 1
ATOM 692 C CA . LYS A 1 89 ? 14.774 10.096 33.581 1.00 23.24 213 LYS A CA 1
ATOM 693 C C . LYS A 1 89 ? 14.558 11.606 33.617 1.00 23.42 213 LYS A C 1
ATOM 694 O O . LYS A 1 89 ? 14.571 12.205 34.694 1.00 23.91 213 LYS A O 1
ATOM 700 N N . GLU A 1 90 ? 14.376 12.216 32.447 1.00 23.55 214 GLU A N 1
ATOM 701 C CA . GLU A 1 90 ? 14.192 13.665 32.354 1.00 23.78 214 GLU A CA 1
ATOM 702 C C . GLU A 1 90 ? 12.729 14.090 32.271 1.00 23.38 214 GLU A C 1
ATOM 703 O O . GLU A 1 90 ? 12.432 15.284 32.133 1.00 23.56 214 GLU A O 1
ATOM 709 N N . ASN A 1 91 ? 11.824 13.113 32.368 1.00 23.05 215 ASN A N 1
ATOM 710 C CA . ASN A 1 91 ? 10.387 13.355 32.273 1.00 22.66 215 ASN A CA 1
ATOM 711 C C . ASN A 1 91 ? 10.083 14.145 31.001 1.00 21.41 215 ASN A C 1
ATOM 712 O O . ASN A 1 91 ? 9.512 15.240 31.046 1.00 22.27 215 ASN A O 1
ATOM 717 N N . LYS A 1 92 ? 10.498 13.593 29.864 1.00 19.74 216 LYS A N 1
ATOM 718 C CA . LYS A 1 92 ? 10.325 14.288 28.592 1.00 18.20 216 LYS A CA 1
ATOM 719 C C . LYS A 1 92 ? 9.572 13.489 27.523 1.00 16.79 216 LYS A C 1
ATOM 720 O O . LYS A 1 92 ? 9.342 13.999 26.430 1.00 16.47 216 LYS A O 1
ATOM 726 N N . PHE A 1 93 ? 9.193 12.250 27.828 1.00 15.22 217 PHE A N 1
ATOM 727 C CA . PHE A 1 93 ? 8.523 11.417 26.819 1.00 14.37 217 PHE A CA 1
ATOM 728 C C . PHE A 1 93 ? 6.996 11.355 26.936 1.00 13.53 217 PHE A C 1
ATOM 729 O O . PHE A 1 93 ? 6.339 10.642 26.174 1.00 13.23 217 PHE A O 1
ATOM 737 N N . LEU A 1 94 ? 6.443 12.110 27.880 1.00 13.04 218 LEU A N 1
ATOM 738 C CA . LEU A 1 94 ? 5.012 12.439 27.908 1.00 13.16 218 LEU A CA 1
ATOM 739 C C . LEU A 1 94 ? 4.077 11.269 28.205 1.00 13.30 218 LEU A C 1
ATOM 740 O O . LEU A 1 94 ? 2.876 11.383 28.007 1.00 12.63 218 LEU A O 1
ATOM 745 N N . CYS A 1 95 ? 4.622 10.150 28.676 1.00 13.58 219 CYS A N 1
ATOM 746 C CA . CYS A 1 95 ? 3.793 9.054 29.185 1.00 14.66 219 CYS A CA 1
ATOM 747 C C . CYS A 1 95 ? 3.690 9.233 30.685 1.00 15.13 219 CYS A C 1
ATOM 748 O O . CYS A 1 95 ? 4.709 9.474 31.332 1.00 16.34 219 CYS A O 1
ATOM 751 N N . VAL A 1 96 ? 2.487 9.101 31.247 1.00 14.93 220 VAL A N 1
ATOM 752 C CA . VAL A 1 96 ? 2.294 9.280 32.693 1.00 15.16 220 VAL A CA 1
ATOM 753 C C . VAL A 1 96 ? 3.389 8.592 33.517 1.00 15.41 220 VAL A C 1
ATOM 754 O O . VAL A 1 96 ? 3.724 7.427 33.297 1.00 15.60 220 VAL A O 1
ATOM 758 N N . LEU A 1 97 ? 3.979 9.334 34.441 1.00 16.67 221 LEU A N 1
ATOM 759 C CA . LEU A 1 97 ? 4.985 8.743 35.303 1.00 16.91 221 LEU A CA 1
ATOM 760 C C . LEU A 1 97 ? 4.338 8.360 36.624 1.00 16.54 221 LEU A C 1
ATOM 761 O O . LEU A 1 97 ? 3.754 9.187 37.318 1.00 17.32 221 LEU A O 1
ATOM 766 N N . MET A 1 98 ? 4.408 7.074 36.921 1.00 15.51 222 MET A N 1
ATOM 767 C CA . MET A 1 98 ? 3.891 6.533 38.166 1.00 14.43 222 MET A CA 1
ATOM 768 C C . MET A 1 98 ? 4.788 7.013 39.301 1.00 14.15 222 MET A C 1
ATOM 769 O O . MET A 1 98 ? 6.007 6.869 39.226 1.00 14.77 222 MET A O 1
ATOM 774 N N . SER A 1 99 ? 4.195 7.618 40.322 1.00 13.45 223 SER A N 1
ATOM 775 C CA . SER A 1 99 ? 4.984 8.123 41.449 1.00 13.50 223 SER A CA 1
ATOM 776 C C . SER A 1 99 ? 5.108 7.118 42.587 1.00 13.03 223 SER A C 1
ATOM 777 O O . SER A 1 99 ? 6.015 7.218 43.412 1.00 13.80 223 SER A O 1
ATOM 780 N N . ASP A 1 100 ? 4.201 6.147 42.631 1.00 12.13 224 ASP A N 1
ATOM 781 C CA . ASP A 1 100 ? 4.197 5.150 43.695 1.00 11.37 224 ASP A CA 1
ATOM 782 C C . ASP A 1 100 ? 3.259 4.013 43.302 1.00 10.88 224 ASP A C 1
ATOM 783 O O . ASP A 1 100 ? 2.350 4.201 42.485 1.00 10.64 224 ASP A O 1
ATOM 788 N N . TRP A 1 101 ? 3.498 2.834 43.859 1.00 10.72 225 TRP A N 1
ATOM 789 C CA . TRP A 1 101 ? 2.519 1.753 43.821 1.00 11.21 225 TRP A CA 1
ATOM 790 C C . TRP A 1 101 ? 2.653 0.924 45.083 1.00 11.32 225 TRP A C 1
ATOM 791 O O . TRP A 1 101 ? 3.728 0.874 45.695 1.00 11.47 225 TRP A O 1
ATOM 802 N N . PHE A 1 102 ? 1.564 0.273 45.474 1.00 11.40 226 PHE A N 1
ATOM 803 C CA . PHE A 1 102 ? 1.579 -0.573 46.664 1.00 11.39 226 PHE A CA 1
ATOM 804 C C . PHE A 1 102 ? 0.399 -1.524 46.678 1.00 11.69 226 PHE A C 1
ATOM 805 O O . PHE A 1 102 ? -0.557 -1.347 45.927 1.00 11.98 226 PHE A O 1
ATOM 813 N N . ASN A 1 103 ? 0.485 -2.547 47.517 1.00 12.35 227 ASN A N 1
ATOM 814 C CA . ASN A 1 103 ? -0.619 -3.456 47.747 1.00 13.13 227 ASN A CA 1
ATOM 815 C C . ASN A 1 103 ? -1.241 -3.091 49.089 1.00 13.23 227 ASN A C 1
ATOM 816 O O . ASN A 1 103 ? -0.621 -3.259 50.140 1.00 14.11 227 ASN A O 1
ATOM 821 N N . PHE A 1 104 ? -2.457 -2.554 49.036 1.00 13.16 228 PHE A N 1
ATOM 822 C CA . PHE A 1 104 ? -3.194 -2.134 50.222 1.00 13.39 228 PHE A CA 1
ATOM 823 C C . PHE A 1 104 ? -4.279 -3.165 50.515 1.00 13.53 228 PHE A C 1
ATOM 824 O O . PHE A 1 104 ? -5.376 -3.109 49.947 1.00 13.38 228 PHE A O 1
ATOM 832 N N . HIS A 1 105 ? -3.962 -4.124 51.381 1.00 14.07 229 HIS A N 1
ATOM 833 C CA . HIS A 1 105 ? -4.912 -5.168 51.780 1.00 14.67 229 HIS A CA 1
ATOM 834 C C . HIS A 1 105 ? -5.546 -5.886 50.587 1.00 14.49 229 HIS A C 1
ATOM 835 O O . HIS A 1 105 ? -6.755 -6.138 50.564 1.00 15.20 229 HIS A O 1
ATOM 842 N N . GLY A 1 106 ? -4.716 -6.213 49.597 1.00 13.96 230 GLY A N 1
ATOM 843 C CA . GLY A 1 106 ? -5.173 -6.913 48.396 1.00 14.02 230 GLY A CA 1
ATOM 844 C C . GLY A 1 106 ? -5.465 -5.992 47.225 1.00 13.74 230 GLY A C 1
ATOM 845 O O . GLY A 1 106 ? -5.511 -6.437 46.075 1.00 14.84 230 GLY A O 1
ATOM 846 N N . HIS A 1 107 ? -5.654 -4.707 47.518 1.00 13.04 231 HIS A N 1
ATOM 847 C CA . HIS A 1 107 ? -5.918 -3.710 46.489 1.00 12.35 231 HIS A CA 1
ATOM 848 C C . HIS A 1 107 ? -4.624 -3.149 45.933 1.00 12.11 231 HIS A C 1
ATOM 849 O O . HIS A 1 107 ? -3.889 -2.451 46.639 1.00 11.93 231 HIS A O 1
ATOM 856 N N . MET A 1 108 ? -4.345 -3.442 44.668 1.00 11.95 232 MET A N 1
ATOM 857 C CA . MET A 1 108 ? -3.232 -2.787 43.994 1.00 11.62 232 MET A CA 1
ATOM 858 C C . MET A 1 108 ? -3.560 -1.313 43.834 1.00 11.09 232 MET A C 1
ATOM 859 O O . MET A 1 108 ? -4.644 -0.957 43.368 1.00 11.23 232 MET A O 1
ATOM 864 N N . CYS A 1 109 ? -2.624 -0.464 44.236 1.00 10.47 233 CYS A N 1
ATOM 865 C CA . CYS A 1 109 ? -2.802 0.976 44.159 1.00 10.24 233 CYS A CA 1
ATOM 866 C C . CYS A 1 109 ? -1.674 1.588 43.358 1.00 10.04 233 CYS A C 1
ATOM 867 O O . CYS A 1 109 ? -0.515 1.230 43.544 1.00 10.78 233 CYS A O 1
ATOM 870 N N . ILE A 1 110 ? -2.020 2.500 42.456 1.00 9.37 234 ILE A N 1
ATOM 871 C CA . ILE A 1 110 ? -1.037 3.137 41.591 1.00 9.10 234 ILE A CA 1
ATOM 872 C C . ILE A 1 110 ? -1.252 4.645 41.645 1.00 8.97 234 ILE A C 1
ATOM 873 O O . ILE A 1 110 ? -2.373 5.130 41.406 1.00 9.33 234 ILE A O 1
ATOM 878 N N . ALA A 1 111 ? -0.190 5.379 41.983 1.00 9.13 235 ALA A N 1
ATOM 879 C CA . ALA A 1 111 ? -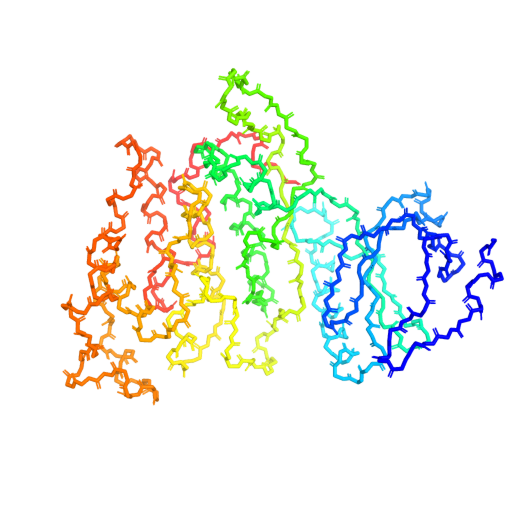0.248 6.837 42.107 1.00 9.24 235 ALA A CA 1
ATOM 880 C C . ALA A 1 111 ? 0.426 7.520 40.925 1.00 9.64 235 ALA A C 1
ATOM 881 O O . ALA A 1 111 ? 1.495 7.090 40.477 1.00 10.16 235 ALA A O 1
ATOM 883 N N . PHE A 1 112 ? -0.200 8.590 40.437 1.00 9.68 236 PHE A N 1
ATOM 884 C CA . PHE A 1 112 ? 0.322 9.391 39.326 1.00 10.35 236 PHE A CA 1
ATOM 885 C C . PHE A 1 112 ? 0.213 10.859 39.706 1.00 10.85 236 PHE A C 1
ATOM 886 O O . PHE A 1 112 ? -0.685 11.224 40.458 1.00 10.71 236 PHE A O 1
ATOM 894 N N . GLU A 1 113 ? 1.078 11.722 39.171 1.00 12.16 237 GLU A N 1
ATOM 895 C CA . GLU A 1 113 ? 0.859 13.163 39.351 1.00 13.44 237 GLU A CA 1
ATOM 896 C C . GLU A 1 113 ? -0.479 13.540 38.705 1.00 12.78 237 GLU A C 1
ATOM 897 O O . GLU A 1 113 ? -0.861 13.002 37.660 1.00 12.83 237 GLU A O 1
ATOM 903 N N . LEU A 1 114 ? -1.206 14.432 39.364 1.00 12.26 238 LEU A N 1
ATOM 904 C CA . LEU A 1 114 ? -2.532 14.826 38.915 1.00 11.73 238 LEU A CA 1
ATOM 905 C C . LEU A 1 114 ? -2.460 15.677 37.660 1.00 11.67 238 LEU A C 1
ATOM 906 O O . LEU A 1 114 ? -1.690 16.630 37.589 1.00 12.48 238 LEU A O 1
ATOM 911 N N . LEU A 1 115 ? -3.286 15.317 36.679 1.00 10.60 239 LEU A N 1
ATOM 912 C CA . LEU A 1 115 ? -3.397 16.060 35.428 1.00 10.73 239 LEU A CA 1
ATOM 913 C C . LEU A 1 115 ? -4.779 16.688 35.332 1.00 10.46 239 LEU A C 1
ATOM 914 O O . LEU A 1 115 ? -5.573 16.592 36.270 1.00 10.67 239 LEU A O 1
ATOM 919 N N . GLY A 1 116 ? -5.063 17.342 34.210 1.00 10.38 240 GLY A N 1
ATOM 920 C CA . GLY A 1 116 ? -6.355 17.982 33.997 1.00 10.47 240 GLY A CA 1
ATOM 921 C C . GLY A 1 116 ? -7.325 17.134 33.192 1.00 9.98 240 GLY A C 1
ATOM 922 O O . GLY A 1 116 ? -7.221 15.902 33.171 1.00 10.11 240 GLY A O 1
ATOM 923 N N . LYS A 1 117 ? -8.278 17.794 32.532 1.00 9.95 241 LYS A N 1
ATOM 924 C CA . LYS A 1 117 ? -9.289 17.100 31.738 1.00 9.84 241 LYS A CA 1
ATOM 925 C C . LYS A 1 117 ? -8.658 16.334 30.586 1.00 9.42 241 LYS A C 1
ATOM 926 O O . LYS A 1 117 ? -7.639 16.751 30.029 1.00 9.62 241 LYS A O 1
ATOM 932 N N . ASN A 1 118 ? -9.275 15.220 30.220 1.00 9.05 242 ASN A N 1
ATOM 933 C CA . ASN A 1 118 ? -8.841 14.522 29.016 1.00 8.79 242 ASN A CA 1
ATOM 934 C C . ASN A 1 118 ? -9.334 15.226 27.742 1.00 8.65 242 ASN A C 1
ATOM 935 O O . ASN A 1 118 ? -10.220 16.084 27.796 1.00 9.24 242 ASN A O 1
ATOM 940 N N . THR A 1 119 ? -8.748 14.870 26.602 1.00 8.47 243 THR A N 1
ATOM 941 C CA . THR A 1 119 ? -9.044 15.569 25.353 1.00 8.61 243 THR A CA 1
ATOM 942 C C . THR A 1 119 ? -10.453 15.309 24.813 1.00 8.65 243 THR A C 1
ATOM 943 O O . THR A 1 119 ? -10.962 16.110 24.019 1.00 9.05 243 THR A O 1
ATOM 947 N N . PHE A 1 120 ? -11.079 14.204 25.221 1.00 9.17 244 PHE A N 1
ATOM 948 C CA . PHE A 1 120 ? -12.474 13.964 24.859 1.00 9.55 244 PHE A CA 1
ATOM 949 C C . PHE A 1 120 ? -13.395 14.877 25.655 1.00 9.71 244 PHE A C 1
ATOM 950 O O . PHE A 1 120 ? -14.262 15.540 25.082 1.00 9.59 244 PHE A O 1
ATOM 958 N N . GLU A 1 121 ? -13.201 14.894 26.973 1.00 9.87 245 GLU A N 1
ATOM 959 C CA A GLU A 1 121 ? -13.994 15.732 27.864 0.50 10.10 245 GLU A CA 1
ATOM 960 C CA B GLU A 1 121 ? -14.011 15.734 27.847 0.50 10.23 245 GLU A CA 1
ATOM 961 C C . GLU A 1 121 ? -13.917 17.200 27.439 1.00 10.07 245 GLU A C 1
ATOM 962 O O . GLU A 1 121 ? -14.931 17.897 27.397 1.00 10.46 245 GLU A O 1
ATOM 973 N N . PHE A 1 122 ? -12.710 17.658 27.106 1.00 9.92 246 PHE A N 1
ATOM 974 C CA . PHE A 1 122 ? -12.553 19.034 26.640 1.00 10.28 246 PHE A CA 1
ATOM 975 C C . PHE A 1 122 ? -13.333 19.295 25.348 1.00 10.50 246 PHE A C 1
ATOM 976 O O . PHE A 1 122 ? -14.038 20.303 25.234 1.00 10.89 246 PHE A O 1
ATOM 984 N N . LEU A 1 123 ? -13.219 18.376 24.391 1.00 10.59 247 LEU A N 1
ATOM 985 C CA . LEU A 1 123 ? -13.973 18.478 23.139 1.00 11.07 247 LEU A CA 1
ATOM 986 C C . LEU A 1 123 ? -15.479 18.564 23.401 1.00 11.18 247 LEU A C 1
ATOM 987 O O . LEU A 1 123 ? -16.177 19.430 22.854 1.00 11.67 247 LEU A O 1
ATOM 992 N N . LYS A 1 124 ? -15.956 17.668 24.258 1.00 11.67 248 LYS A N 1
ATOM 993 C CA A LYS A 1 124 ? -17.356 17.620 24.637 0.50 11.81 248 LYS A CA 1
ATOM 994 C CA B LYS A 1 124 ? -17.358 17.615 24.665 0.50 12.08 248 LYS A CA 1
ATOM 995 C C . LYS A 1 124 ? -17.814 18.947 25.261 1.00 11.91 248 LYS A C 1
ATOM 996 O O . LYS A 1 124 ? -18.898 19.456 24.930 1.00 12.28 248 LYS A O 1
ATOM 1007 N N . GLU A 1 125 ? -16.983 19.505 26.142 1.00 12.16 249 GLU A N 1
ATOM 1008 C CA A GLU A 1 125 ? -17.329 20.752 26.816 0.50 12.63 249 GLU A CA 1
ATOM 1009 C CA B GLU A 1 125 ? -17.262 20.771 26.825 0.50 12.43 249 GLU A CA 1
ATOM 1010 C C . GLU A 1 125 ? -17.262 21.946 25.853 1.00 12.68 249 GLU A C 1
ATOM 1011 O O . GLU A 1 125 ? -17.790 23.022 26.153 1.00 13.44 249 GLU A O 1
ATOM 1022 N N . ASN A 1 126 ? -16.650 21.733 24.689 1.00 12.42 250 ASN A N 1
ATOM 1023 C CA . ASN A 1 126 ? -16.635 22.725 23.613 1.00 12.25 250 ASN A CA 1
ATOM 1024 C C . ASN A 1 126 ? -17.711 22.424 22.566 1.00 12.27 250 ASN A C 1
ATOM 1025 O O . ASN A 1 126 ? -17.611 22.858 21.418 1.00 11.86 250 ASN A O 1
ATOM 1030 N N . ASN A 1 127 ? -18.736 21.671 22.968 1.00 12.45 251 ASN A N 1
ATOM 1031 C CA . ASN A 1 127 ? -19.855 21.325 22.083 1.00 12.99 251 ASN A CA 1
ATOM 1032 C C . ASN A 1 127 ? -19.378 20.594 20.816 1.00 12.71 251 ASN A C 1
ATOM 1033 O O . ASN A 1 127 ? -19.957 20.735 19.736 1.00 13.29 251 ASN A O 1
ATOM 1038 N N . PHE A 1 128 ? -18.305 19.816 20.972 1.00 12.03 252 PHE A N 1
ATOM 1039 C CA . PHE A 1 128 ? -17.691 19.047 19.883 1.00 11.82 252 PHE A CA 1
ATOM 1040 C C . PHE A 1 128 ? -17.162 19.893 18.729 1.00 11.94 252 PHE A C 1
ATOM 1041 O O . PHE A 1 128 ? -16.895 19.379 17.650 1.00 12.18 252 PHE A O 1
ATOM 1049 N N . GLN A 1 129 ? -16.972 21.182 18.978 1.00 11.73 253 GLN A N 1
ATOM 1050 C CA . GLN A 1 129 ? -16.298 22.032 18.009 1.00 12.12 253 GLN A CA 1
ATOM 1051 C C . GLN A 1 129 ? -14.813 21.685 18.064 1.00 11.68 253 GLN A C 1
ATOM 1052 O O . GLN A 1 129 ? -14.240 21.538 19.152 1.00 11.82 253 GLN A O 1
ATOM 1058 N N . PRO A 1 130 ? -14.187 21.518 16.889 1.00 11.29 254 PRO A N 1
ATOM 1059 C CA . PRO A 1 130 ? -12.852 20.927 16.873 1.00 10.84 254 PRO A CA 1
ATOM 1060 C C . PRO A 1 130 ? -11.733 21.825 17.385 1.00 10.62 254 PRO A C 1
ATOM 1061 O O . PRO A 1 130 ? -11.884 23.048 17.507 1.00 11.15 254 PRO A O 1
ATOM 1065 N N . TYR A 1 131 ? -10.602 21.198 17.682 1.00 10.00 255 TYR A N 1
ATOM 1066 C CA . TYR A 1 131 ? -9.392 21.911 18.030 1.00 10.22 255 TYR A CA 1
ATOM 1067 C C . TYR A 1 131 ? -8.843 22.646 16.809 1.00 10.27 255 TYR A C 1
ATOM 1068 O O . TYR A 1 131 ? -8.876 22.105 15.706 1.00 10.48 255 TYR A O 1
ATOM 1077 N N . PRO A 1 132 ? -8.319 23.872 16.997 1.00 10.62 256 PRO A N 1
ATOM 1078 C CA . PRO A 1 132 ? -7.676 24.577 15.870 1.00 11.32 256 PRO A CA 1
ATOM 1079 C C . PRO A 1 132 ? -6.509 23.758 15.319 1.00 11.33 256 PRO A C 1
ATOM 1080 O O . PRO A 1 132 ? -5.915 22.973 16.053 1.00 10.64 256 PRO A O 1
ATOM 1084 N N . LEU A 1 133 ? -6.177 23.934 14.041 1.00 11.43 257 LEU A N 1
ATOM 1085 C CA A LEU A 1 133 ? -5.114 23.145 13.425 0.50 11.65 257 LEU A CA 1
ATOM 1086 C CA B LEU A 1 133 ? -5.114 23.136 13.428 0.50 11.71 257 LEU A CA 1
ATOM 1087 C C . LEU A 1 133 ? -3.781 23.187 14.195 1.00 11.66 257 LEU A C 1
ATOM 1088 O O . LEU A 1 133 ? -3.147 22.151 14.362 1.00 11.52 257 LEU A O 1
ATOM 1097 N N . PRO A 1 134 ? -3.345 24.392 14.671 1.00 11.82 258 PRO A N 1
ATOM 1098 C CA . PRO A 1 134 ? -2.072 24.376 15.419 1.00 11.66 258 PRO A CA 1
ATOM 1099 C C . PRO A 1 134 ? -2.128 23.504 16.679 1.00 11.29 258 PRO A C 1
ATOM 1100 O O . PRO A 1 134 ? -1.113 22.940 17.074 1.00 11.56 258 PRO A O 1
ATOM 1104 N N . HIS A 1 135 ? -3.307 23.414 17.291 1.00 10.85 259 HIS A N 1
ATOM 1105 C CA . HIS A 1 135 ? -3.519 22.516 18.433 1.00 10.93 259 HIS A CA 1
ATOM 1106 C C . HIS A 1 135 ? -3.470 21.053 18.013 1.00 10.46 259 HIS A C 1
ATOM 1107 O O . HIS A 1 135 ? -2.789 20.252 18.656 1.00 10.36 259 HIS A O 1
ATOM 1114 N N . VAL A 1 136 ? -4.170 20.709 16.933 1.00 10.32 260 VAL A N 1
ATOM 1115 C CA . VAL A 1 136 ? -4.080 19.365 16.355 1.00 10.14 260 VAL A CA 1
ATOM 1116 C C . VAL A 1 136 ? -2.622 18.998 16.061 1.00 10.13 260 VAL A C 1
ATOM 1117 O O . VAL A 1 136 ? -2.176 17.910 16.402 1.00 10.32 260 VAL A O 1
ATOM 1121 N N . ARG A 1 137 ? -1.882 19.921 15.455 1.00 10.27 261 ARG A N 1
ATOM 1122 C CA . ARG A 1 137 ? -0.481 19.690 15.111 1.00 10.37 261 ARG A CA 1
ATOM 1123 C C . ARG A 1 137 ? 0.405 19.452 16.337 1.00 10.50 261 ARG A C 1
ATOM 1124 O O . ARG A 1 137 ? 1.206 18.513 16.353 1.00 10.48 261 ARG A O 1
ATOM 1132 N N . HIS A 1 138 ? 0.274 20.309 17.352 1.00 10.32 262 HIS A N 1
ATOM 1133 C CA . HIS A 1 138 ? 1.062 20.149 18.568 1.00 10.52 262 HIS A CA 1
ATOM 1134 C C . HIS A 1 138 ? 0.730 18.852 19.305 1.00 10.33 262 HIS A C 1
ATOM 1135 O O . HIS A 1 138 ? 1.629 18.148 19.757 1.00 10.35 262 HIS A O 1
ATOM 1142 N N . MET A 1 139 ? -0.559 18.537 19.422 1.00 10.09 263 MET A N 1
ATOM 1143 C CA . MET A 1 139 ? -0.956 17.281 20.045 1.00 10.29 263 MET A CA 1
ATOM 1144 C C . MET A 1 139 ? -0.487 16.069 19.233 1.00 9.91 263 MET A C 1
ATOM 1145 O O . MET A 1 139 ? -0.024 15.089 19.809 1.00 9.74 263 MET A O 1
ATOM 1150 N N . ALA A 1 140 ? -0.555 16.157 17.905 1.00 9.99 264 ALA A N 1
ATOM 1151 C CA . ALA A 1 140 ? -0.050 15.096 17.029 1.00 9.84 264 ALA A CA 1
ATOM 1152 C C . ALA A 1 140 ? 1.432 14.846 17.266 1.00 9.61 264 ALA A C 1
ATOM 1153 O O . ALA A 1 140 ? 1.870 13.700 17.402 1.00 9.55 264 ALA A O 1
ATOM 1155 N N . TYR A 1 141 ? 2.203 15.929 17.328 1.00 9.43 265 TYR A N 1
ATOM 1156 C CA . TYR A 1 141 ? 3.633 15.824 17.545 1.00 10.23 265 TYR A CA 1
ATOM 1157 C C . TYR A 1 141 ? 3.937 15.127 18.866 1.00 9.85 265 TYR A C 1
ATOM 1158 O O . TYR A 1 141 ? 4.774 14.229 18.924 1.00 9.69 265 TYR A O 1
ATOM 1167 N N . GLN A 1 142 ? 3.227 15.535 19.915 1.00 9.56 266 GLN A N 1
ATOM 1168 C CA . GLN A 1 142 ? 3.405 14.938 21.233 1.00 9.57 266 GLN A CA 1
ATOM 1169 C C . GLN A 1 142 ? 3.035 13.454 21.268 1.00 9.28 266 GLN A C 1
ATOM 1170 O O . GLN A 1 142 ? 3.747 12.659 21.878 1.00 9.24 266 GLN A O 1
ATOM 1176 N N . LEU A 1 143 ? 1.933 13.087 20.609 1.00 9.11 267 LEU A N 1
ATOM 1177 C CA . LEU A 1 143 ? 1.526 11.687 20.527 1.00 9.21 267 LEU A CA 1
ATOM 1178 C C . LEU A 1 143 ? 2.556 10.844 19.788 1.00 8.93 267 LEU A C 1
ATOM 1179 O O . LEU A 1 143 ? 2.892 9.733 20.218 1.00 9.11 267 LEU A O 1
ATOM 1184 N N . CYS A 1 144 ? 3.068 11.371 18.679 1.00 9.21 268 CYS A N 1
ATOM 1185 C CA . CYS A 1 144 ? 4.100 10.655 17.928 1.00 10.01 268 CYS A CA 1
ATOM 1186 C C . CYS A 1 144 ? 5.378 10.484 18.751 1.00 10.02 268 CYS A C 1
ATOM 1187 O O . CYS A 1 144 ? 5.988 9.421 18.751 1.00 10.12 268 CYS A O 1
ATOM 1190 N N . HIS A 1 145 ? 5.747 11.536 19.475 1.00 10.13 269 HIS A N 1
ATOM 1191 C CA . HIS A 1 145 ? 6.923 11.540 20.333 1.00 10.28 269 HIS A CA 1
ATOM 1192 C C . HIS A 1 145 ? 6.778 10.519 21.470 1.00 9.72 269 HIS A C 1
ATOM 1193 O O . HIS A 1 145 ? 7.674 9.708 21.709 1.00 10.26 269 HIS A O 1
ATOM 1200 N N . ALA A 1 146 ? 5.633 10.551 22.147 1.00 9.53 270 ALA A N 1
ATOM 1201 C CA . ALA A 1 146 ? 5.389 9.663 23.281 1.00 8.90 270 ALA A CA 1
ATOM 1202 C C . ALA A 1 146 ? 5.372 8.206 22.860 1.00 9.15 270 ALA A C 1
ATOM 1203 O O . ALA A 1 146 ? 6.007 7.357 23.482 1.00 9.21 270 ALA A O 1
ATOM 1205 N N . LEU A 1 147 ? 4.630 7.912 21.798 1.00 8.90 271 LEU A N 1
ATOM 1206 C CA . LEU A 1 147 ? 4.482 6.530 21.384 1.00 9.11 271 LEU A CA 1
ATOM 1207 C C . LEU A 1 147 ? 5.707 5.993 20.639 1.00 8.99 271 LEU A C 1
ATOM 1208 O O . LEU A 1 147 ? 5.974 4.795 20.699 1.00 9.44 271 LEU A O 1
ATOM 1213 N N . ARG A 1 148 ? 6.475 6.872 19.987 1.00 9.68 272 ARG A N 1
ATOM 1214 C CA . ARG A 1 148 ? 7.746 6.437 19.412 1.00 10.22 272 ARG A CA 1
ATOM 1215 C C . ARG A 1 148 ? 8.646 5.893 20.532 1.00 10.09 272 ARG A C 1
ATOM 1216 O O . ARG A 1 148 ? 9.283 4.845 20.380 1.00 10.07 272 ARG A O 1
ATOM 1224 N N . PHE A 1 149 ? 8.694 6.628 21.647 1.00 10.35 273 PHE A N 1
ATOM 1225 C CA . PHE A 1 149 ? 9.417 6.192 22.841 1.00 10.59 273 PHE A CA 1
ATOM 1226 C C . PHE A 1 149 ? 8.907 4.848 23.368 1.00 10.60 273 PHE A C 1
ATOM 1227 O O . PHE A 1 149 ? 9.690 3.943 23.644 1.00 10.76 273 PHE A O 1
ATOM 1235 N N . LEU A 1 150 ? 7.590 4.716 23.500 1.00 10.24 274 LEU A N 1
ATOM 1236 C CA . LEU A 1 150 ? 7.014 3.461 23.971 1.00 10.15 274 LEU A CA 1
ATOM 1237 C C . LEU A 1 150 ? 7.399 2.315 23.032 1.00 10.26 274 LEU A C 1
ATOM 1238 O O . LEU A 1 150 ? 7.823 1.242 23.477 1.00 10.52 274 LEU A O 1
ATOM 1243 N N . HIS A 1 151 ? 7.281 2.562 21.730 1.00 10.35 275 HIS A N 1
ATOM 1244 C CA . HIS A 1 151 ? 7.553 1.536 20.730 1.00 10.97 275 HIS A CA 1
ATOM 1245 C C . HIS A 1 151 ? 9.011 1.069 20.743 1.00 11.72 275 HIS A C 1
ATOM 1246 O O . HIS A 1 151 ? 9.280 -0.122 20.586 1.00 12.47 275 HIS A O 1
ATOM 1253 N N . GLU A 1 152 ? 9.937 1.999 20.984 1.00 11.99 276 GLU A N 1
ATOM 1254 C CA . GLU A 1 152 ? 11.367 1.662 21.061 1.00 13.21 276 GLU A CA 1
ATOM 1255 C C . GLU A 1 152 ? 11.669 0.754 22.253 1.00 12.83 276 GLU A C 1
ATOM 1256 O O . GLU A 1 152 ? 12.724 0.127 22.301 1.00 13.40 276 GLU A O 1
ATOM 1262 N N . ASN A 1 153 ? 10.739 0.696 23.202 1.00 12.05 277 ASN A N 1
ATOM 1263 C CA . ASN A 1 153 ? 10.885 -0.131 24.390 1.00 11.43 277 ASN A CA 1
ATOM 1264 C C . ASN A 1 153 ? 10.025 -1.400 24.354 1.00 10.89 277 ASN A C 1
ATOM 1265 O O . ASN A 1 153 ? 9.603 -1.905 25.393 1.00 11.09 277 ASN A O 1
ATOM 1270 N N . GLN A 1 154 ? 9.791 -1.912 23.138 1.00 10.32 278 GLN A N 1
ATOM 1271 C CA A GLN A 1 154 ? 9.093 -3.188 22.919 0.50 10.06 278 GLN A CA 1
ATOM 1272 C CA B GLN A 1 154 ? 9.083 -3.192 22.922 0.50 10.11 278 GLN A CA 1
ATOM 1273 C C . GLN A 1 154 ? 7.701 -3.196 23.564 1.00 9.88 278 GLN A C 1
ATOM 1274 O O . GLN A 1 154 ? 7.251 -4.210 24.095 1.00 10.36 278 GLN A O 1
ATOM 1285 N N . LEU A 1 155 ? 7.032 -2.050 23.496 1.00 9.47 279 LEU A N 1
ATOM 1286 C CA . LEU A 1 155 ? 5.714 -1.883 24.094 1.00 9.00 279 LEU A CA 1
ATOM 1287 C C . LEU A 1 155 ? 4.724 -1.340 23.074 1.00 8.28 279 LEU A C 1
ATOM 1288 O O . LEU A 1 155 ? 5.103 -0.623 22.144 1.00 8.57 279 LEU A O 1
ATOM 1293 N N . THR A 1 156 ? 3.461 -1.713 23.255 1.00 7.79 280 THR A N 1
ATOM 1294 C CA . THR A 1 156 ? 2.339 -1.212 22.463 1.00 7.79 280 THR A CA 1
ATOM 1295 C C . THR A 1 156 ? 1.260 -0.837 23.472 1.00 7.63 280 THR A C 1
ATOM 1296 O O . THR A 1 156 ? 0.975 -1.599 24.403 1.00 7.76 280 THR A O 1
ATOM 1300 N N . HIS A 1 157 ? 0.668 0.339 23.308 1.00 7.35 281 HIS A N 1
ATOM 1301 C CA . HIS A 1 157 ? -0.343 0.808 24.259 1.00 7.18 281 HIS A CA 1
ATOM 1302 C C . HIS A 1 157 ? -1.656 0.033 24.121 1.00 7.62 281 HIS A C 1
ATOM 1303 O O . HIS A 1 157 ? -2.194 -0.467 25.113 1.00 7.43 281 HIS A O 1
ATOM 1310 N N . THR A 1 158 ? -2.131 -0.048 22.875 1.00 7.66 282 THR A N 1
ATOM 1311 C CA . THR A 1 158 ? -3.328 -0.794 22.417 1.00 8.25 282 THR A CA 1
ATOM 1312 C C . THR A 1 158 ? -4.674 -0.129 22.662 1.00 8.80 282 THR A C 1
ATOM 1313 O O . THR A 1 158 ? -5.674 -0.584 22.110 1.00 9.74 282 THR A O 1
ATOM 1317 N N . ASP A 1 159 ? -4.717 0.912 23.484 1.00 8.58 283 ASP A N 1
ATOM 1318 C CA . ASP A 1 159 ? -6.002 1.545 23.791 1.00 9.17 283 ASP A CA 1
ATOM 1319 C C . ASP A 1 159 ? -5.901 3.062 23.753 1.00 8.48 283 ASP A C 1
ATOM 1320 O O . ASP A 1 159 ? -6.406 3.756 24.634 1.00 8.66 283 ASP A O 1
ATOM 1325 N N . LEU A 1 160 ? -5.248 3.583 22.720 1.00 8.27 284 LEU A N 1
ATOM 1326 C CA . LEU A 1 160 ? -5.186 5.021 22.534 1.00 8.42 284 LEU A CA 1
ATOM 1327 C C . LEU A 1 160 ? -6.526 5.536 22.043 1.00 8.14 284 LEU A C 1
ATOM 1328 O O . LEU A 1 160 ? -7.131 4.972 21.125 1.00 8.41 284 LEU A O 1
ATOM 1333 N N . LYS A 1 161 ? -6.999 6.586 22.694 1.00 7.83 285 LYS A N 1
ATOM 1334 C CA . LYS A 1 161 ? -8.282 7.206 22.388 1.00 8.42 285 LYS A CA 1
ATOM 1335 C C . LYS A 1 161 ? -8.263 8.561 23.0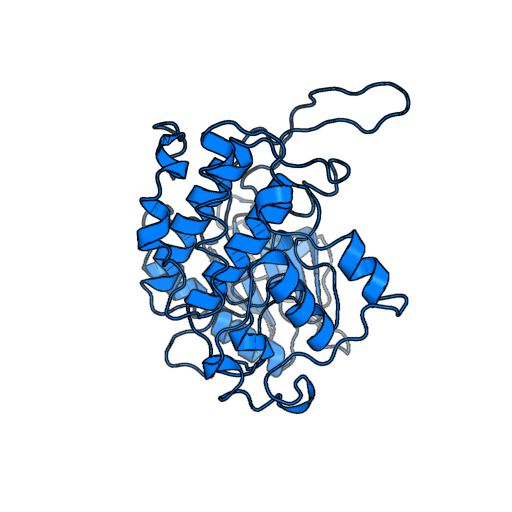78 1.00 7.92 285 LYS A C 1
ATOM 1336 O O . LYS A 1 161 ? -7.449 8.778 23.983 1.00 8.16 285 LYS A O 1
ATOM 1342 N N . PRO A 1 162 ? -9.134 9.495 22.657 1.00 8.19 286 PRO A N 1
ATOM 1343 C CA . PRO A 1 162 ? -9.057 10.831 23.257 1.00 8.51 286 PRO A CA 1
ATOM 1344 C C . PRO A 1 162 ? -9.248 10.843 24.780 1.00 8.06 286 PRO A C 1
ATOM 1345 O O . PRO A 1 162 ? -8.662 11.684 25.461 1.00 7.80 286 PRO A O 1
ATOM 1349 N N . GLU A 1 163 ? -10.029 9.900 25.306 1.00 8.51 287 GLU A N 1
ATOM 1350 C CA . GLU A 1 163 ? -10.259 9.806 26.752 1.00 8.95 287 GLU A CA 1
ATOM 1351 C C . GLU A 1 163 ? -8.993 9.475 27.531 1.00 8.80 287 GLU A C 1
ATOM 1352 O O . GLU A 1 163 ? -8.921 9.746 28.734 1.00 9.83 287 GLU A O 1
ATOM 1358 N N . ASN A 1 164 ? -8.012 8.876 26.849 1.00 8.57 288 ASN A N 1
ATOM 1359 C CA . ASN A 1 164 ? -6.766 8.464 27.495 1.00 8.67 288 ASN A CA 1
ATOM 1360 C C . ASN A 1 164 ? -5.614 9.431 27.273 1.00 8.59 288 ASN A C 1
ATOM 1361 O O . ASN A 1 164 ? -4.485 9.145 27.662 1.00 8.87 288 ASN A O 1
ATOM 1366 N N . ILE A 1 165 ? -5.912 10.573 26.659 1.00 7.78 289 ILE A N 1
ATOM 1367 C CA . ILE A 1 165 ? -4.921 11.626 26.469 1.00 8.15 289 ILE A CA 1
ATOM 1368 C C . ILE A 1 165 ? -5.363 12.787 27.348 1.00 8.16 289 ILE A C 1
ATOM 1369 O O . ILE A 1 165 ? -6.465 13.309 27.172 1.00 8.35 289 ILE A O 1
ATOM 1374 N N . LEU A 1 166 ? -4.513 13.175 28.298 1.00 8.43 290 LEU A N 1
ATOM 1375 C CA . LEU A 1 166 ? -4.890 14.174 29.303 1.00 8.75 290 LEU A CA 1
ATOM 1376 C C . LEU A 1 166 ? -4.067 15.448 29.172 1.00 8.74 290 LEU A C 1
ATOM 1377 O O . LEU A 1 166 ? -2.849 15.394 28.967 1.00 9.26 290 LEU A O 1
ATOM 1382 N N . PHE A 1 167 ? -4.731 16.596 29.279 1.00 9.14 291 PHE A N 1
ATOM 1383 C CA . PHE A 1 167 ? -4.012 17.861 29.360 1.00 9.02 291 PHE A CA 1
ATOM 1384 C C . PHE A 1 167 ? -3.301 17.992 30.701 1.00 9.77 291 PHE A C 1
ATOM 1385 O O . PHE A 1 167 ? -3.861 17.640 31.736 1.00 10.04 291 PHE A O 1
ATOM 1393 N N . VAL A 1 168 ? -2.061 18.475 30.671 1.00 10.37 292 VAL A N 1
ATOM 1394 C CA . VAL A 1 168 ? -1.355 18.853 31.900 1.00 11.33 292 VAL A CA 1
ATOM 1395 C C . VAL A 1 168 ? -2.194 19.882 32.665 1.00 11.92 292 VAL A C 1
ATOM 1396 O O . VAL A 1 168 ? -2.383 19.774 33.877 1.00 12.54 292 VAL A O 1
ATOM 1400 N N . ASN A 1 169 ? -2.711 20.861 31.934 1.00 12.10 293 ASN A N 1
ATOM 1401 C CA . ASN A 1 169 ? -3.584 21.880 32.482 1.00 12.32 293 ASN A CA 1
ATOM 1402 C C . ASN A 1 169 ? -4.639 22.198 31.430 1.00 11.86 293 ASN A C 1
ATOM 1403 O O . ASN A 1 169 ? -4.318 22.676 30.341 1.00 11.61 293 ASN A O 1
ATOM 1408 N N . SER A 1 170 ? -5.896 21.930 31.759 1.00 11.59 294 SER A N 1
ATOM 1409 C CA . SER A 1 170 ? -6.976 22.067 30.791 1.00 12.01 294 SER A CA 1
ATOM 1410 C C . SER A 1 170 ? -7.702 23.420 30.849 1.00 12.57 294 SER A C 1
ATOM 1411 O O . SER A 1 170 ? -8.765 23.570 30.264 1.00 12.73 294 SER A O 1
ATOM 1414 N N . GLU A 1 171 ? -7.112 24.400 31.533 1.00 13.08 295 GLU A N 1
ATOM 1415 C CA . GLU A 1 171 ? -7.679 25.752 31.565 1.00 14.24 295 GLU A CA 1
ATOM 1416 C C . GLU A 1 171 ? -7.884 26.288 30.152 1.00 13.55 295 GLU A C 1
ATOM 1417 O O . GLU A 1 171 ? -7.005 26.164 29.291 1.00 12.97 295 GLU A O 1
ATOM 1423 N N . PHE A 1 172 ? -9.047 26.882 29.916 1.00 13.27 296 PHE A N 1
ATOM 1424 C CA . PHE A 1 172 ? -9.380 27.372 28.589 1.00 13.56 296 PHE A CA 1
ATOM 1425 C C . PHE A 1 172 ? -9.559 28.879 28.532 1.00 13.30 296 PHE A C 1
ATOM 1426 O O . PHE A 1 172 ? -9.765 29.549 29.549 1.00 13.32 296 PHE A O 1
ATOM 1434 N N . GLU A 1 173 ? -9.449 29.399 27.322 1.00 13.17 297 GLU A N 1
ATOM 1435 C CA . GLU A 1 173 ? -9.818 30.767 27.022 1.00 13.38 297 GLU A CA 1
ATOM 1436 C C . GLU A 1 173 ? -11.127 30.736 26.262 1.00 13.48 297 GLU A C 1
ATOM 1437 O O . GLU A 1 173 ? -11.427 29.781 25.537 1.00 13.43 297 GLU A O 1
ATOM 1443 N N . THR A 1 174 ? -11.909 31.788 26.432 1.00 14.04 298 THR A N 1
ATOM 1444 C CA . THR A 1 174 ? -13.123 31.963 25.678 1.00 14.24 298 THR A CA 1
ATOM 1445 C C . THR A 1 174 ? -12.770 32.747 24.420 1.00 14.25 298 THR A C 1
ATOM 1446 O O . THR A 1 174 ? -12.098 33.785 24.492 1.00 14.44 298 THR A O 1
ATOM 1450 N N . LEU A 1 175 ? -13.203 32.237 23.272 1.00 13.56 299 LEU A N 1
ATOM 1451 C CA . LEU A 1 175 ? -13.085 32.989 22.026 1.00 13.44 299 LEU A CA 1
ATOM 1452 C C . LEU A 1 175 ? -14.329 33.842 21.844 1.00 14.12 299 LEU A C 1
ATOM 1453 O O . LEU A 1 175 ? -14.224 35.046 21.619 1.00 14.25 299 LEU A O 1
ATOM 1458 N N . TYR A 1 176 ? -15.499 33.210 21.944 1.00 14.36 300 TYR A N 1
ATOM 1459 C CA . TYR A 1 176 ? -16.786 33.896 21.825 1.00 15.31 300 TYR A CA 1
ATOM 1460 C C . TYR A 1 176 ? -17.786 33.269 22.774 1.00 16.43 300 TYR A C 1
ATOM 1461 O O . TYR A 1 176 ? -17.693 32.085 23.109 1.00 16.10 300 TYR A O 1
ATOM 1470 N N . ASN A 1 177 ? -18.747 34.073 23.210 1.00 18.45 301 ASN A N 1
ATOM 1471 C CA . ASN A 1 177 ? -19.891 33.549 23.937 1.00 20.43 301 ASN A CA 1
ATOM 1472 C C . ASN A 1 177 ? -21.145 34.342 23.601 1.00 21.88 301 ASN A C 1
ATOM 1473 O O . ASN A 1 177 ? -21.588 35.193 24.376 1.00 22.30 301 ASN A O 1
ATOM 1478 N N . GLU A 1 178 ? -21.709 34.059 22.433 1.00 23.27 302 GLU A N 1
ATOM 1479 C CA . GLU A 1 178 ? -22.889 34.790 21.983 1.00 25.03 302 GLU A CA 1
ATOM 1480 C C . GLU A 1 178 ? -24.181 34.220 22.554 1.00 25.55 302 GLU A C 1
ATOM 1481 O O . GLU A 1 178 ? -24.310 33.009 22.757 1.00 25.84 302 GLU A O 1
ATOM 1487 N N . HIS A 1 179 ? -25.116 35.126 22.824 1.00 26.06 303 HIS A N 1
ATOM 1488 C CA . HIS A 1 179 ? -26.447 34.805 23.321 1.00 26.70 303 HIS A CA 1
ATOM 1489 C C . HIS A 1 179 ? -27.123 33.750 22.444 1.00 26.79 303 HIS A C 1
ATOM 1490 O O . HIS A 1 179 ? -27.189 33.901 21.222 1.00 27.14 303 HIS A O 1
ATOM 1497 N N . LYS A 1 180 ? -27.601 32.682 23.085 1.00 27.05 304 LYS A N 1
ATOM 1498 C CA . LYS A 1 180 ? -28.315 31.568 22.425 1.00 27.22 304 LYS A CA 1
ATOM 1499 C C . LYS A 1 180 ? -27.406 30.545 21.725 1.00 26.92 304 LYS A C 1
ATOM 1500 O O . LYS A 1 180 ? -27.893 29.671 20.998 1.00 27.37 304 LYS A O 1
ATOM 1506 N N . SER A 1 181 ? -26.097 30.652 21.945 1.00 26.26 305 SER A N 1
ATOM 1507 C CA . SER A 1 181 ? -25.131 29.716 21.364 1.00 25.58 305 SER A CA 1
ATOM 1508 C C . SER A 1 181 ? -24.145 29.218 22.412 1.00 24.68 305 SER A C 1
ATOM 1509 O O . SER A 1 181 ? -23.927 29.871 23.436 1.00 24.55 305 SER A O 1
ATOM 1512 N N . CYS A 1 182 ? -23.544 28.061 22.150 1.00 23.64 306 CYS A N 1
ATOM 1513 C CA . CYS A 1 182 ? -22.534 27.509 23.044 1.00 22.73 306 CYS A CA 1
ATOM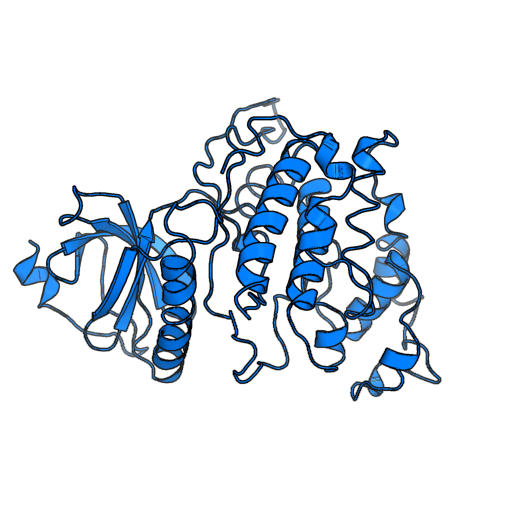 1514 C C . CYS A 1 182 ? -21.269 28.358 23.030 1.00 21.80 306 CYS A C 1
ATOM 1515 O O . CYS A 1 182 ? -20.886 28.905 21.994 1.00 21.48 306 CYS A O 1
ATOM 1518 N N . GLU A 1 183 ? -20.647 28.475 24.197 1.00 20.84 307 GLU A N 1
ATOM 1519 C CA . GLU A 1 183 ? -19.376 29.168 24.349 1.00 20.28 307 GLU A CA 1
ATOM 1520 C C . GLU A 1 183 ? -18.319 28.473 23.493 1.00 19.50 307 GLU A C 1
ATOM 1521 O O . GLU A 1 183 ? -18.230 27.242 23.480 1.00 19.57 307 GLU A O 1
ATOM 1527 N N . GLU A 1 184 ? -17.538 29.266 22.763 1.00 18.24 308 GLU A N 1
ATOM 1528 C CA . GLU A 1 184 ? -16.467 28.732 21.935 1.00 17.60 308 GLU A CA 1
ATOM 1529 C C . GLU A 1 184 ? -15.170 28.833 22.723 1.00 16.09 308 GLU A C 1
ATOM 1530 O O . GLU A 1 184 ? -14.765 29.926 23.116 1.00 16.06 308 GLU A O 1
ATOM 1536 N N . LYS A 1 185 ? -14.530 27.688 22.958 1.00 14.76 309 LYS A N 1
ATOM 1537 C CA . LYS A 1 185 ? -13.390 27.602 23.868 1.00 13.81 309 LYS A CA 1
ATOM 1538 C C . LYS A 1 185 ? -12.157 27.028 23.184 1.00 12.88 309 LYS A C 1
ATOM 1539 O O . LYS A 1 185 ? -12.270 26.196 22.284 1.00 13.23 309 LYS A O 1
ATOM 1545 N N . SER A 1 186 ? -10.990 27.469 23.644 1.00 12.19 310 SER A N 1
ATOM 1546 C CA A SER A 1 186 ? -9.722 26.898 23.227 0.50 12.20 310 SER A CA 1
ATOM 1547 C CA B SER A 1 186 ? -9.706 26.896 23.227 0.50 11.45 310 SER A CA 1
ATOM 1548 C C . SER A 1 186 ? -8.865 26.653 24.459 1.00 11.62 310 SER A C 1
ATOM 1549 O O . SER A 1 186 ? -8.809 27.496 25.358 1.00 11.71 310 SER A O 1
ATOM 1554 N N . VAL A 1 187 ? -8.210 25.500 24.515 1.00 11.27 311 VAL A N 1
ATOM 1555 C CA . VAL A 1 187 ? -7.321 25.211 25.628 1.00 11.47 311 VAL A CA 1
ATOM 1556 C C . VAL A 1 187 ? -6.124 26.163 25.530 1.00 11.55 311 VAL A C 1
ATOM 1557 O O . VAL A 1 187 ? -5.656 26.471 24.426 1.00 11.52 311 VAL A O 1
ATOM 1561 N N . LYS A 1 188 ? -5.662 26.675 26.666 1.00 11.93 312 LYS A N 1
ATOM 1562 C CA . LYS A 1 188 ? -4.535 27.606 26.658 1.00 12.75 312 LYS A CA 1
ATOM 1563 C C . LYS A 1 188 ? -3.214 26.898 26.402 1.00 13.12 312 LYS A C 1
ATOM 1564 O O . LYS A 1 188 ? -2.424 27.320 25.548 1.00 14.60 312 LYS A O 1
ATOM 1570 N N . ASN A 1 189 ? -2.984 25.818 27.141 1.00 13.01 313 ASN A N 1
ATOM 1571 C CA . ASN A 1 189 ? -1.775 25.026 27.009 1.00 13.13 313 ASN A CA 1
ATOM 1572 C C . ASN A 1 189 ? -2.114 23.638 26.478 1.00 12.69 313 ASN A C 1
ATOM 1573 O O . ASN A 1 189 ? -2.896 22.907 27.093 1.00 12.50 313 ASN A O 1
ATOM 1578 N N . THR A 1 190 ? -1.537 23.294 25.328 1.00 12.16 314 THR A N 1
ATOM 1579 C CA . THR A 1 190 ? -1.822 22.021 24.658 1.00 12.53 314 THR A CA 1
ATOM 1580 C C . THR A 1 190 ? -0.860 20.885 25.039 1.00 11.75 314 THR A C 1
ATOM 1581 O O . THR A 1 190 ? -0.831 19.845 24.376 1.00 11.77 314 THR A O 1
ATOM 1585 N N . SER A 1 191 ? -0.081 21.068 26.104 1.00 11.13 315 SER A N 1
ATOM 1586 C CA . SER A 1 191 ? 0.763 19.988 26.612 1.00 10.90 315 SER A CA 1
ATOM 1587 C C . SER A 1 191 ? -0.112 18.846 27.107 1.00 10.20 315 SER A C 1
ATOM 1588 O O . SER A 1 191 ? -1.061 19.056 27.871 1.00 9.74 315 SER A O 1
ATOM 1591 N N . ILE A 1 192 ? 0.208 17.642 26.641 1.00 9.44 316 ILE A N 1
ATOM 1592 C CA A ILE A 1 192 ? -0.570 16.447 26.962 0.50 9.75 316 ILE A CA 1
ATOM 1593 C CA B ILE A 1 192 ? -0.571 16.454 26.981 0.50 9.93 316 ILE A CA 1
ATOM 1594 C C . ILE A 1 192 ? 0.298 15.335 27.540 1.00 9.98 316 ILE A C 1
ATOM 1595 O O . ILE A 1 192 ? 1.529 15.367 27.425 1.00 10.73 316 ILE A O 1
ATOM 1604 N N . ARG A 1 193 ? -0.365 14.359 28.156 1.00 9.76 317 ARG A N 1
ATOM 1605 C CA . ARG A 1 193 ? 0.258 13.125 28.603 1.00 9.44 317 ARG A CA 1
ATOM 1606 C C . ARG A 1 193 ? -0.593 11.955 28.144 1.00 8.93 317 ARG A C 1
ATOM 1607 O O . ARG A 1 193 ? -1.824 12.035 28.123 1.00 9.28 317 ARG A O 1
ATOM 1615 N N . VAL A 1 194 ? 0.084 10.878 27.777 1.00 8.67 318 VAL A N 1
ATOM 1616 C CA . VAL A 1 194 ? -0.572 9.614 27.469 1.00 8.60 318 VAL A CA 1
ATOM 1617 C C . VAL A 1 194 ? -0.806 8.852 28.768 1.00 8.60 318 VAL A C 1
ATOM 1618 O O . VAL A 1 194 ? 0.135 8.605 29.526 1.00 8.95 318 VAL A O 1
ATOM 1622 N N . ALA A 1 195 ? -2.062 8.498 29.015 1.00 8.11 319 ALA A N 1
ATOM 1623 C CA . ALA A 1 195 ? -2.449 7.787 30.231 1.00 8.47 319 ALA A CA 1
ATOM 1624 C C . ALA A 1 195 ? -2.994 6.391 29.948 1.00 8.88 319 ALA A C 1
ATOM 1625 O O . ALA A 1 195 ? -3.128 5.975 28.796 1.00 8.88 319 ALA A O 1
ATOM 1627 N N . ASP A 1 196 ? -3.319 5.689 31.033 1.00 9.04 320 ASP A N 1
ATOM 1628 C CA . ASP A 1 196 ? -3.942 4.360 31.011 1.00 8.92 320 ASP A CA 1
ATOM 1629 C C . ASP A 1 196 ? -3.138 3.302 30.271 1.00 9.05 320 ASP A C 1
ATOM 1630 O O . ASP A 1 196 ? -3.477 2.897 29.154 1.00 9.28 320 ASP A O 1
ATOM 1635 N N . PHE A 1 197 ? -2.091 2.836 30.937 1.00 8.74 321 PHE A N 1
ATOM 1636 C CA . PHE A 1 197 ? -1.281 1.728 30.443 1.00 8.62 321 PHE A CA 1
ATOM 1637 C C . PHE A 1 197 ? -1.794 0.360 30.890 1.00 8.83 321 PHE A C 1
ATOM 1638 O O . PHE A 1 197 ? -1.064 -0.634 30.833 1.00 8.58 321 PHE A O 1
ATOM 1646 N N . GLY A 1 198 ? -3.073 0.309 31.278 1.00 8.92 322 GLY A N 1
ATOM 1647 C CA . GLY A 1 198 ? -3.721 -0.924 31.734 1.00 9.59 322 GLY A CA 1
ATOM 1648 C C . GLY A 1 198 ? -3.937 -2.012 30.690 1.00 10.08 322 GLY A C 1
ATOM 1649 O O . GLY A 1 198 ? -4.288 -3.144 31.038 1.00 11.81 322 GLY A O 1
ATOM 1650 N N . SER A 1 199 ? -3.731 -1.684 29.417 1.00 9.51 323 SER A N 1
ATOM 1651 C CA . SER A 1 199 ? -3.820 -2.676 28.336 1.00 9.33 323 SER A CA 1
ATOM 1652 C C . SER A 1 199 ? -2.477 -2.847 27.619 1.00 8.87 323 SER A C 1
ATOM 1653 O O . SER A 1 199 ? -2.349 -3.666 26.703 1.00 9.26 323 SER A O 1
ATOM 1656 N N . ALA A 1 200 ? -1.476 -2.076 28.038 1.00 8.25 324 ALA A N 1
ATOM 1657 C CA . ALA A 1 200 ? -0.195 -2.042 27.343 1.00 8.40 324 ALA A CA 1
ATOM 1658 C C . ALA A 1 200 ? 0.539 -3.369 27.463 1.00 8.49 324 ALA A C 1
ATOM 1659 O O . ALA A 1 200 ? 0.538 -4.000 28.519 1.00 9.47 324 ALA A O 1
ATOM 1661 N N . THR A 1 201 ? 1.167 -3.777 26.366 1.00 8.48 325 THR A N 1
ATOM 1662 C CA . THR A 1 201 ? 1.666 -5.133 26.202 1.00 9.27 325 THR A CA 1
ATOM 1663 C C . THR A 1 201 ? 3.094 -5.107 25.682 1.00 9.00 325 THR A C 1
ATOM 1664 O O . THR A 1 201 ? 3.386 -4.423 24.710 1.00 9.22 325 THR A O 1
ATOM 1668 N N . PHE A 1 202 ? 3.978 -5.856 26.337 1.00 9.09 326 PHE A N 1
ATOM 1669 C CA . PHE A 1 202 ? 5.348 -6.043 25.844 1.00 9.70 326 PHE A CA 1
ATOM 1670 C C . PHE A 1 202 ? 5.353 -7.013 24.660 1.00 10.03 326 PHE A C 1
ATOM 1671 O O . PHE A 1 202 ? 4.496 -7.900 24.573 1.00 9.81 326 PHE A O 1
ATOM 1679 N N . ASP A 1 203 ? 6.354 -6.886 23.786 1.00 10.19 327 ASP A N 1
ATOM 1680 C CA . ASP A 1 203 ? 6.441 -7.741 22.591 1.00 10.71 327 ASP A CA 1
ATOM 1681 C C . ASP A 1 203 ? 6.351 -9.237 22.912 1.00 10.83 327 ASP A C 1
ATOM 1682 O O . ASP A 1 203 ? 5.742 -9.999 22.155 1.00 11.45 327 ASP A O 1
ATOM 1687 N N . HIS A 1 204 ? 6.963 -9.647 24.026 1.00 11.45 328 HIS A N 1
ATOM 1688 C CA . HIS A 1 204 ? 7.094 -11.069 24.375 1.00 12.02 328 HIS A CA 1
ATOM 1689 C C . HIS A 1 204 ? 5.899 -11.657 25.122 1.00 12.53 328 HIS A C 1
ATOM 1690 O O . HIS A 1 204 ? 5.837 -12.874 25.351 1.00 13.75 328 HIS A O 1
ATOM 1697 N N . GLU A 1 205 ? 4.974 -10.795 25.528 1.00 12.34 329 GLU A N 1
ATOM 1698 C CA . GLU A 1 205 ? 3.831 -11.197 26.342 1.00 12.54 329 GLU A CA 1
ATOM 1699 C C . GLU A 1 205 ? 2.673 -11.679 25.488 1.00 12.26 329 GLU A C 1
ATOM 1700 O O . GLU A 1 205 ? 2.608 -11.389 24.288 1.00 12.51 329 GLU A O 1
ATOM 1706 N N . HIS A 1 206 ? 1.749 -12.399 26.118 1.00 11.93 330 HIS A N 1
ATOM 1707 C CA . HIS A 1 206 ? 0.489 -12.756 25.480 1.00 11.69 330 HIS A CA 1
ATOM 1708 C C . HIS A 1 206 ? -0.196 -11.499 24.960 1.00 11.21 330 HIS A C 1
ATOM 1709 O O . HIS A 1 206 ? -0.332 -10.504 25.678 1.00 11.18 330 HIS A O 1
ATOM 1716 N N . HIS A 1 207 ? -0.617 -11.562 23.703 1.00 10.37 331 HIS A N 1
ATOM 1717 C CA . HIS A 1 207 ? -1.372 -10.487 23.077 1.00 9.83 331 HIS A CA 1
ATOM 1718 C C . HIS A 1 207 ? -2.854 -10.800 23.135 1.00 10.03 331 HIS A C 1
ATOM 1719 O O . HIS A 1 207 ? -3.315 -11.786 22.560 1.00 10.62 331 HIS A O 1
ATOM 1726 N N . THR A 1 208 ? -3.602 -9.958 23.837 1.00 9.83 332 THR A N 1
ATOM 1727 C CA . THR A 1 208 ? -5.056 -10.013 23.785 1.00 10.14 332 THR A CA 1
ATOM 1728 C C . THR A 1 208 ? -5.476 -9.919 22.309 1.00 9.75 332 THR A C 1
ATOM 1729 O O . THR A 1 208 ? -4.885 -9.160 21.535 1.00 10.00 332 THR A O 1
ATOM 1733 N N . THR A 1 209 ? -6.472 -10.704 21.911 1.00 9.25 333 THR A N 1
ATOM 1734 C CA . THR A 1 209 ? -6.877 -10.747 20.501 1.00 9.18 333 THR A CA 1
ATOM 1735 C C . THR A 1 209 ? -7.595 -9.467 20.067 1.00 8.82 333 THR A C 1
ATOM 1736 O O . THR A 1 209 ? -7.155 -8.782 19.141 1.00 9.18 333 THR A O 1
ATOM 1740 N N . ILE A 1 210 ? -8.687 -9.140 20.739 1.00 8.54 334 ILE A N 1
ATOM 1741 C CA . ILE A 1 210 ? -9.448 -7.954 20.385 1.00 8.81 334 ILE A CA 1
ATOM 1742 C C . ILE A 1 210 ? -9.064 -6.804 21.311 1.00 8.75 334 ILE A C 1
ATOM 1743 O O . ILE A 1 210 ? -9.520 -6.716 22.454 1.00 10.10 334 ILE A O 1
ATOM 1748 N N . VAL A 1 211 ? -8.202 -5.937 20.802 1.00 8.43 335 VAL A N 1
ATOM 1749 C CA . VAL A 1 211 ? -7.714 -4.795 21.566 1.00 8.38 335 VAL A CA 1
ATOM 1750 C C . VAL A 1 211 ? -8.280 -3.511 20.983 1.00 8.15 335 VAL A C 1
ATOM 1751 O O . VAL A 1 211 ? -8.885 -3.512 19.895 1.00 8.58 335 VAL A O 1
ATOM 1755 N N . ALA A 1 212 ? -8.054 -2.424 21.718 1.00 8.75 336 ALA A N 1
ATOM 1756 C CA . ALA A 1 212 ? -8.510 -1.075 21.366 1.00 8.98 336 ALA A CA 1
ATOM 1757 C C . ALA A 1 212 ? -10.008 -0.882 21.534 1.00 9.33 336 ALA A C 1
ATOM 1758 O O . ALA A 1 212 ? -10.789 -1.834 21.573 1.00 10.46 336 ALA A O 1
ATOM 1760 N N . THR A 1 213 ? -10.392 0.375 21.665 1.00 8.89 337 THR A N 1
ATOM 1761 C CA . THR A 1 213 ? -11.788 0.758 21.678 1.00 9.38 337 THR A CA 1
ATOM 1762 C C . THR A 1 213 ? -12.246 0.838 20.218 1.00 8.57 337 THR A C 1
ATOM 1763 O O . THR A 1 213 ? -11.479 1.243 19.346 1.00 8.73 337 THR A O 1
ATOM 1767 N N . ARG A 1 214 ? -13.492 0.435 19.965 1.00 8.40 338 ARG A N 1
ATOM 1768 C CA . ARG A 1 214 ? -14.048 0.318 18.614 1.00 8.28 338 ARG A CA 1
ATOM 1769 C C . ARG A 1 214 ? -13.511 1.303 17.579 1.00 8.09 338 ARG A C 1
ATOM 1770 O O . ARG A 1 214 ? -12.926 0.911 16.566 1.00 8.22 338 ARG A O 1
ATOM 1778 N N . HIS A 1 215 ? -13.712 2.586 17.842 1.00 8.08 339 HIS A N 1
ATOM 1779 C CA . HIS A 1 215 ? -13.450 3.626 16.853 1.00 8.50 339 HIS A CA 1
ATOM 1780 C C . HIS A 1 215 ? -11.992 3.723 16.450 1.00 8.11 339 HIS A C 1
ATOM 1781 O O . HIS A 1 215 ? -11.684 4.211 15.366 1.00 8.47 339 HIS A O 1
ATOM 1788 N N . TYR A 1 216 ? -11.114 3.240 17.325 1.00 7.52 340 TYR A N 1
ATOM 1789 C CA . TYR A 1 216 ? -9.656 3.394 17.185 1.00 7.33 340 TYR A CA 1
ATOM 1790 C C . TYR A 1 216 ? -8.986 2.072 16.846 1.00 7.47 340 TYR A C 1
ATOM 1791 O O . TYR A 1 216 ? -7.764 1.985 16.806 1.00 7.94 340 TYR A O 1
ATOM 1800 N N . ARG A 1 217 ? -9.803 1.056 16.562 1.00 7.24 341 ARG A N 1
ATOM 1801 C CA . ARG A 1 217 ? -9.323 -0.312 16.340 1.00 7.19 341 ARG A CA 1
ATOM 1802 C C . ARG A 1 217 ? -8.909 -0.531 14.871 1.00 7.25 341 ARG A C 1
ATOM 1803 O O . ARG A 1 217 ? -9.693 -0.244 13.963 1.00 7.51 341 ARG A O 1
ATOM 1811 N N . PRO A 1 218 ? -7.682 -1.046 14.636 1.00 6.93 342 PRO A N 1
ATOM 1812 C CA . PRO A 1 218 ? -7.190 -1.220 13.258 1.00 7.02 342 PRO A CA 1
ATOM 1813 C C . PRO A 1 218 ? -7.710 -2.488 12.570 1.00 7.57 342 PRO A C 1
ATOM 1814 O O . PRO A 1 218 ? -8.168 -3.430 13.244 1.00 7.68 342 PRO A O 1
ATOM 1818 N N . PRO A 1 219 ? -7.621 -2.528 11.230 1.00 7.62 343 PRO A N 1
ATOM 1819 C CA . PRO A 1 219 ? -8.133 -3.674 10.479 1.00 7.56 343 PRO A CA 1
ATOM 1820 C C . PRO A 1 219 ? -7.462 -5.002 10.818 1.00 7.64 343 PRO A C 1
ATOM 1821 O O . PRO A 1 219 ? -8.144 -6.023 10.815 1.00 8.30 343 PRO A O 1
ATOM 1825 N N . GLU A 1 220 ? -6.160 -4.998 11.129 1.00 7.86 344 GLU A N 1
ATOM 1826 C CA . GLU A 1 220 ? -5.485 -6.256 11.471 1.00 7.90 344 GLU A CA 1
ATOM 1827 C C . GLU A 1 220 ? -6.032 -6.871 12.760 1.00 7.77 344 GLU A C 1
ATOM 1828 O O . GLU A 1 220 ? -5.978 -8.093 12.942 1.00 8.56 344 GLU A O 1
ATOM 1834 N N . VAL A 1 221 ? -6.554 -6.025 13.649 1.00 7.83 345 VAL A N 1
ATOM 1835 C CA . VAL A 1 221 ? -7.193 -6.507 14.866 1.00 7.53 345 VAL A CA 1
ATOM 1836 C C . VAL A 1 221 ? -8.567 -7.082 14.550 1.00 7.50 345 VAL A C 1
ATOM 1837 O O . VAL A 1 221 ? -8.874 -8.215 14.949 1.00 7.99 345 VAL A O 1
ATOM 1841 N N . ILE A 1 222 ? -9.384 -6.314 13.827 1.00 7.76 346 ILE A N 1
ATOM 1842 C CA . ILE A 1 222 ? -10.698 -6.805 13.415 1.00 8.09 346 ILE A CA 1
ATOM 1843 C C . ILE A 1 222 ? -10.575 -8.158 12.684 1.00 8.11 346 ILE A C 1
ATOM 1844 O O . ILE A 1 222 ? -11.371 -9.073 12.910 1.00 8.65 346 ILE A O 1
ATOM 1849 N N . LEU A 1 223 ? -9.568 -8.274 11.823 1.00 8.00 347 LEU A N 1
ATOM 1850 C CA . LEU A 1 223 ? -9.393 -9.460 10.983 1.00 8.33 347 LEU A CA 1
ATOM 1851 C C . LEU A 1 223 ? -8.574 -10.567 11.663 1.00 8.63 347 LEU A C 1
ATOM 1852 O O . LEU A 1 223 ? -8.334 -11.628 11.078 1.00 8.95 347 LEU A O 1
ATOM 1857 N N . GLU A 1 224 ? -8.141 -10.307 12.895 1.00 9.19 348 GLU A N 1
ATOM 1858 C CA . GLU A 1 224 ? -7.400 -11.294 13.703 1.00 9.35 348 GLU A CA 1
ATOM 1859 C C . GLU A 1 224 ? -6.135 -11.815 13.000 1.00 9.58 348 GLU A C 1
ATOM 1860 O O . GLU A 1 224 ? -5.865 -13.014 12.952 1.00 10.15 348 GLU A O 1
ATOM 1866 N N . LEU A 1 225 ? -5.362 -10.872 12.471 1.00 9.55 349 LEU A N 1
ATOM 1867 C CA . LEU A 1 225 ? -4.155 -11.171 11.700 1.00 9.72 349 LEU A CA 1
ATOM 1868 C C . LEU A 1 225 ? -2.888 -11.023 12.530 1.00 10.01 349 LEU A C 1
ATOM 1869 O O . LEU A 1 225 ? -1.781 -11.128 11.998 1.00 11.74 349 LEU A O 1
ATOM 1874 N N . GLY A 1 226 ? -3.056 -10.767 13.826 1.00 9.83 350 GLY A N 1
ATOM 1875 C CA . GLY A 1 226 ? -1.928 -10.408 14.680 1.00 9.58 350 GLY A CA 1
ATOM 1876 C C . GLY A 1 226 ? -1.710 -8.904 14.656 1.00 9.33 350 GLY A C 1
ATOM 1877 O O . GLY A 1 226 ? -2.032 -8.227 13.677 1.00 9.66 350 GLY A O 1
ATOM 1878 N N . TRP A 1 227 ? -1.178 -8.372 15.744 1.00 8.82 351 TRP A N 1
ATOM 1879 C CA . TRP A 1 227 ? -0.938 -6.944 15.842 1.00 8.50 351 TRP A CA 1
ATOM 1880 C C . TRP A 1 227 ? 0.321 -6.675 16.644 1.00 8.41 351 TRP A C 1
ATOM 1881 O O . TRP A 1 227 ? 0.797 -7.525 17.414 1.00 9.03 351 TRP A O 1
ATOM 1892 N N . ALA A 1 228 ? 0.848 -5.472 16.467 1.00 8.27 352 ALA A N 1
ATOM 1893 C CA . ALA A 1 228 ? 2.008 -5.008 17.216 1.00 8.26 352 ALA A CA 1
ATOM 1894 C C . ALA A 1 228 ? 1.947 -3.482 17.267 1.00 8.28 352 ALA A C 1
ATOM 1895 O O . ALA A 1 228 ? 0.861 -2.902 17.257 1.00 8.42 352 ALA A O 1
ATOM 1897 N N . GLN A 1 229 ? 3.104 -2.831 17.307 1.00 8.23 353 GLN A N 1
ATOM 1898 C CA . GLN A 1 229 ? 3.159 -1.373 17.409 1.00 8.05 353 GLN A CA 1
ATOM 1899 C C . GLN A 1 229 ? 2.307 -0.595 16.384 1.00 8.02 353 GLN A C 1
ATOM 1900 O O . GLN A 1 229 ? 1.739 0.440 16.739 1.00 8.23 353 GLN A O 1
ATOM 1906 N N . PRO A 1 230 ? 2.201 -1.087 15.119 1.00 7.54 354 PRO A N 1
ATOM 1907 C CA . PRO A 1 230 ? 1.386 -0.345 14.157 1.00 7.50 354 PRO A CA 1
ATOM 1908 C C . PRO A 1 230 ? -0.059 -0.133 14.600 1.00 7.31 354 PRO A C 1
ATOM 1909 O O . PRO A 1 230 ? -0.694 0.811 14.142 1.00 7.60 354 PRO A O 1
ATOM 1913 N N . CYS A 1 231 ? -0.564 -0.991 15.486 1.00 7.24 355 CYS A N 1
ATOM 1914 C CA . CYS A 1 231 ? -1.900 -0.803 16.053 1.00 7.41 355 CYS A CA 1
ATOM 1915 C C . CYS A 1 231 ? -2.068 0.617 16.604 1.00 7.36 355 CYS A C 1
ATOM 1916 O O . CYS A 1 231 ? -3.063 1.284 16.329 1.00 7.36 355 CYS A O 1
ATOM 1919 N N . ASP A 1 232 ? -1.082 1.065 17.379 1.00 7.21 356 ASP A N 1
ATOM 1920 C CA . ASP A 1 232 ? -1.115 2.387 17.993 1.00 7.02 356 ASP A CA 1
ATOM 1921 C C . ASP A 1 232 ? -1.111 3.506 16.950 1.00 7.18 356 ASP A C 1
ATOM 1922 O O . ASP A 1 232 ? -1.679 4.570 17.175 1.00 7.70 356 ASP A O 1
ATOM 1927 N N . VAL A 1 233 ? -0.438 3.279 15.823 1.00 6.84 357 VAL A N 1
ATOM 1928 C CA . VAL A 1 233 ? -0.340 4.304 14.785 1.00 7.03 357 VAL A CA 1
ATOM 1929 C C . VAL A 1 233 ? -1.706 4.538 14.132 1.00 6.66 357 VAL A C 1
ATOM 1930 O O . VAL A 1 233 ? -2.108 5.690 13.898 1.00 7.25 357 VAL A O 1
ATOM 1934 N N . TRP A 1 234 ? -2.422 3.446 13.856 1.00 6.49 358 TRP A N 1
ATOM 1935 C CA . TRP A 1 234 ? -3.792 3.539 13.370 1.00 6.80 358 TRP A CA 1
ATOM 1936 C C . TRP A 1 234 ? -4.656 4.338 14.347 1.00 6.53 358 TRP A C 1
ATOM 1937 O O . TRP A 1 234 ? -5.359 5.265 13.943 1.00 6.80 358 TRP A O 1
ATOM 1948 N N . SER A 1 235 ? -4.597 3.983 15.630 1.00 6.67 359 SER A N 1
ATOM 1949 C CA . SER A 1 235 ? -5.373 4.693 16.647 1.00 6.59 359 SER A CA 1
ATOM 1950 C C . SER A 1 235 ? -5.063 6.194 16.636 1.00 6.85 359 SER A C 1
ATOM 1951 O O . SER A 1 235 ? -5.976 7.015 16.696 1.00 6.95 359 SER A O 1
ATOM 1954 N N . ILE A 1 236 ? -3.780 6.546 16.541 1.00 7.08 360 ILE A N 1
ATOM 1955 C CA . ILE A 1 236 ? -3.390 7.957 16.469 1.00 7.51 360 ILE A CA 1
ATOM 1956 C C . ILE A 1 236 ? -4.007 8.657 15.260 1.00 7.49 360 ILE A C 1
ATOM 1957 O O . ILE A 1 236 ? -4.507 9.774 15.379 1.00 7.78 360 ILE A O 1
ATOM 1962 N N . GLY A 1 237 ? -3.991 8.001 14.099 1.00 7.15 361 GLY A N 1
ATOM 1963 C CA . GLY A 1 237 ? -4.628 8.591 12.916 1.00 7.58 361 GLY A CA 1
ATOM 1964 C C . GLY A 1 237 ? -6.102 8.892 13.152 1.00 7.52 361 GLY A C 1
ATOM 1965 O O . GLY A 1 237 ? -6.596 9.962 12.766 1.00 8.34 361 GLY A O 1
ATOM 1966 N N . CYS A 1 238 ? -6.800 7.950 13.787 1.00 7.52 362 CYS A N 1
ATOM 1967 C CA . CYS A 1 238 ? -8.218 8.128 14.118 1.00 7.68 362 CYS A CA 1
ATOM 1968 C C . CYS A 1 238 ? -8.422 9.275 15.109 1.00 7.58 362 CYS A C 1
ATOM 1969 O O . CYS A 1 238 ? -9.370 10.044 14.988 1.00 8.08 362 CYS A O 1
ATOM 1972 N N . ILE A 1 239 ? -7.530 9.381 16.091 1.00 7.60 363 ILE A N 1
ATOM 1973 C CA . ILE A 1 239 ? -7.591 10.452 17.083 1.00 7.79 363 ILE A CA 1
ATOM 1974 C C . ILE A 1 239 ? -7.385 11.825 16.427 1.00 7.92 363 ILE A C 1
ATOM 1975 O O . ILE A 1 239 ? -8.114 12.780 16.717 1.00 8.06 363 ILE A O 1
ATOM 1980 N N . LEU A 1 240 ? -6.417 11.924 15.522 1.00 8.13 364 LEU A N 1
ATOM 1981 C CA . LEU A 1 240 ? -6.150 13.204 14.876 1.00 8.28 364 LEU A CA 1
ATOM 1982 C C . LEU A 1 240 ? -7.342 13.673 14.059 1.00 8.03 364 LEU A C 1
ATOM 1983 O O . LEU A 1 240 ? -7.682 14.866 14.089 1.00 8.45 364 LEU A O 1
ATOM 1988 N N . PHE A 1 241 ? -7.986 12.739 13.354 1.00 7.95 365 PHE A N 1
ATOM 1989 C CA . PHE A 1 241 ? -9.172 13.086 12.594 1.00 7.74 365 PHE A CA 1
ATOM 1990 C C . PHE A 1 241 ? -10.227 13.681 13.520 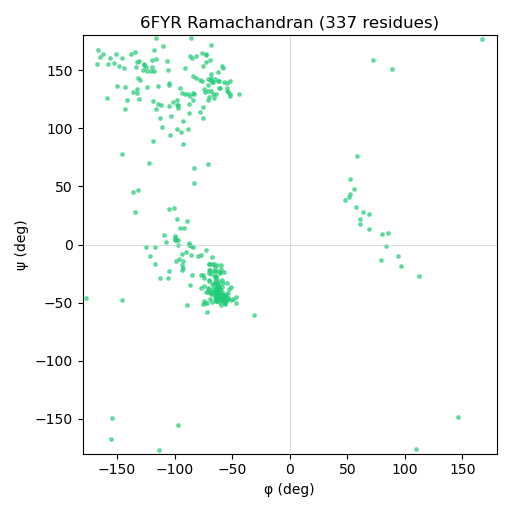1.00 7.53 365 PHE A C 1
ATOM 1991 O O . PHE A 1 241 ? -10.853 14.694 13.204 1.00 8.24 365 PHE A O 1
ATOM 1999 N N . GLU A 1 242 ? -10.431 13.018 14.652 1.00 7.86 366 GLU A N 1
ATOM 2000 C CA . GLU A 1 242 ? -11.437 13.432 15.617 1.00 7.93 366 GLU A CA 1
ATOM 2001 C C . GLU A 1 242 ? -11.092 14.786 16.260 1.00 7.95 366 GLU A C 1
ATOM 2002 O O . GLU A 1 242 ? -11.986 15.603 16.495 1.00 8.57 366 GLU A O 1
ATOM 2008 N N . TYR A 1 243 ? -9.811 15.046 16.525 1.00 7.72 367 TYR A N 1
ATOM 2009 C CA . TYR A 1 243 ? -9.415 16.373 17.013 1.00 8.19 367 TYR A CA 1
ATOM 2010 C C . TYR A 1 243 ? -9.707 17.462 15.983 1.00 8.63 367 TYR A C 1
ATOM 2011 O O . TYR A 1 243 ? -10.094 18.588 16.333 1.00 9.33 367 TYR A O 1
ATOM 2020 N N . TYR A 1 244 ? -9.509 17.109 14.717 1.00 8.68 368 TYR A N 1
ATOM 2021 C CA . TYR A 1 244 ? -9.635 18.039 13.606 1.00 8.78 368 TYR A CA 1
ATOM 2022 C C . TYR A 1 244 ? -11.081 18.355 13.217 1.00 8.90 368 TYR A C 1
ATOM 2023 O O . TYR A 1 244 ? -11.384 19.497 12.839 1.00 9.02 368 TYR A O 1
ATOM 2032 N N . ARG A 1 245 ? -11.959 17.352 13.286 1.00 9.18 369 ARG A N 1
ATOM 2033 C CA . ARG A 1 245 ? -13.366 17.519 12.904 1.00 9.27 369 ARG A CA 1
ATOM 2034 C C . ARG A 1 245 ? -14.316 17.574 14.099 1.00 9.52 369 ARG A C 1
ATOM 2035 O O . ARG A 1 245 ? -15.386 18.181 14.023 1.00 10.08 369 ARG A O 1
ATOM 2043 N N . GLY A 1 246 ? -13.933 16.917 15.193 1.00 9.69 370 GLY A N 1
ATOM 2044 C CA . GLY A 1 246 ? -14.758 16.889 16.403 1.00 9.98 370 GLY A CA 1
ATOM 2045 C C . GLY A 1 246 ? -15.684 15.690 16.493 1.00 10.14 370 GLY A C 1
ATOM 2046 O O . GLY A 1 246 ? -16.305 15.473 17.534 1.00 10.83 370 GLY A O 1
ATOM 2047 N N . PHE A 1 247 ? -15.799 14.927 15.404 1.00 10.64 371 PHE A N 1
ATOM 2048 C CA . PHE A 1 247 ? -16.547 13.666 15.385 1.00 10.51 371 PHE A CA 1
ATOM 2049 C C . PHE A 1 247 ? -15.618 12.511 15.013 1.00 10.35 371 PHE A C 1
ATOM 2050 O O . PHE A 1 247 ? -14.554 12.730 14.426 1.00 9.82 371 PHE A O 1
ATOM 2058 N N . THR A 1 248 ? -16.021 11.292 15.365 1.00 10.86 372 THR A N 1
ATOM 2059 C CA . THR A 1 248 ? -15.208 10.108 15.082 1.00 11.73 372 THR A CA 1
ATOM 2060 C C . THR A 1 248 ? -15.127 9.813 13.593 1.00 11.38 372 THR A C 1
ATOM 2061 O O . THR A 1 248 ? -16.079 10.051 12.847 1.00 11.77 372 THR A O 1
ATOM 2065 N N . LEU A 1 249 ? -13.989 9.280 13.167 1.00 10.69 373 LEU A N 1
ATOM 2066 C CA . LEU A 1 249 ? -13.835 8.829 11.791 1.00 10.66 373 LEU A CA 1
ATOM 2067 C C . LEU A 1 249 ? -14.732 7.627 11.489 1.00 10.43 373 LEU A C 1
ATOM 2068 O O . LEU A 1 249 ? -15.346 7.563 10.418 1.00 11.67 373 LEU A O 1
ATOM 2073 N N . PHE A 1 250 ? -14.789 6.678 12.423 1.00 10.05 374 PHE A N 1
ATOM 2074 C CA . PHE A 1 250 ? -15.554 5.452 12.245 1.00 10.07 374 PHE A CA 1
ATOM 2075 C C . PHE A 1 250 ? -16.644 5.342 13.294 1.00 10.13 374 PHE A C 1
ATOM 2076 O O . PHE A 1 250 ? -16.425 4.764 14.356 1.00 10.37 374 PHE A O 1
ATOM 2084 N N . GLN A 1 251 ? -17.814 5.897 12.991 1.00 11.02 375 GLN A N 1
ATOM 2085 C CA . GLN A 1 251 ? -18.934 5.870 13.920 1.00 11.34 375 GLN A CA 1
ATOM 2086 C C . GLN A 1 251 ? -19.792 4.647 13.619 1.00 11.00 375 GLN A C 1
ATOM 2087 O O . GLN A 1 251 ? -20.755 4.698 12.845 1.00 11.70 375 GLN A O 1
ATOM 2093 N N . THR A 1 252 ? -19.400 3.540 14.237 1.00 10.57 376 THR A N 1
ATOM 2094 C CA . THR A 1 252 ? -19.954 2.230 13.958 1.00 10.66 376 THR A CA 1
ATOM 2095 C C . THR A 1 252 ? -19.737 1.349 15.179 1.00 10.59 376 THR A C 1
ATOM 2096 O O . THR A 1 252 ? -18.865 1.633 16.010 1.00 10.65 376 THR A O 1
ATOM 2100 N N . HIS A 1 253 ? -20.510 0.277 15.282 1.00 10.45 377 HIS A N 1
ATOM 2101 C CA . HIS A 1 253 ? -20.323 -0.682 16.358 1.00 10.57 377 HIS A CA 1
ATOM 2102 C C . HIS A 1 253 ? -20.353 -2.129 15.893 1.00 10.45 377 HIS A C 1
ATOM 2103 O O . HIS A 1 253 ? -20.688 -3.025 16.657 1.00 11.42 377 HIS A O 1
ATOM 2110 N N . GLU A 1 254 ? -19.976 -2.364 14.640 1.00 10.30 378 GLU A N 1
ATOM 2111 C CA . GLU A 1 254 ? -20.024 -3.712 14.087 1.00 10.43 378 GLU A CA 1
ATOM 2112 C C . GLU A 1 254 ? -18.936 -3.876 13.038 1.00 9.49 378 GLU A C 1
ATOM 2113 O O . GLU A 1 254 ? -18.729 -2.983 12.215 1.00 9.52 378 GLU A O 1
ATOM 2119 N N . ASN A 1 255 ? -18.253 -5.018 13.088 1.00 9.74 379 ASN A N 1
ATOM 2120 C CA . ASN A 1 255 ? -17.061 -5.273 12.274 1.00 9.58 379 ASN A CA 1
ATOM 2121 C C . ASN A 1 255 ? -17.244 -5.122 10.769 1.00 9.68 379 ASN A C 1
ATOM 2122 O O . ASN A 1 255 ? -16.440 -4.473 10.114 1.00 9.29 379 ASN A O 1
ATOM 2127 N N . ARG A 1 256 ? -18.278 -5.752 10.214 1.00 10.19 380 ARG A N 1
ATOM 2128 C CA . ARG A 1 256 ? -18.440 -5.757 8.761 1.00 10.58 380 ARG A CA 1
ATOM 2129 C C . ARG A 1 256 ? -18.668 -4.332 8.257 1.00 10.19 380 ARG A C 1
ATOM 2130 O O . ARG A 1 256 ? -18.025 -3.899 7.297 1.00 10.51 380 ARG A O 1
ATOM 2138 N N . GLU A 1 257 ? -19.553 -3.603 8.938 1.00 9.93 381 GLU A N 1
ATOM 2139 C CA . GLU A 1 257 ? -19.795 -2.195 8.613 1.00 10.07 381 GLU A CA 1
ATOM 2140 C C . GLU A 1 257 ? -18.532 -1.346 8.762 1.00 9.42 381 GLU A C 1
ATOM 2141 O O . GLU A 1 257 ? -18.243 -0.505 7.915 1.00 9.84 381 GLU A O 1
ATOM 2147 N N . HIS A 1 258 ? -17.780 -1.585 9.836 1.00 9.00 382 HIS A N 1
ATOM 2148 C CA . HIS A 1 258 ? -16.530 -0.882 10.095 1.00 8.60 382 HIS A CA 1
ATOM 2149 C C . HIS A 1 258 ? -15.553 -1.066 8.931 1.00 8.47 382 HIS A C 1
ATOM 2150 O O . HIS A 1 258 ? -14.965 -0.102 8.446 1.00 8.22 382 HIS A O 1
ATOM 2157 N N . LEU A 1 259 ? -15.404 -2.309 8.478 1.00 8.53 383 LEU A N 1
ATOM 2158 C CA . LEU A 1 259 ? -14.517 -2.605 7.357 1.00 8.84 383 LEU A CA 1
ATOM 2159 C C . LEU A 1 259 ? -14.987 -1.929 6.059 1.00 9.13 383 LEU A C 1
ATOM 2160 O O . LEU A 1 259 ? -14.170 -1.419 5.293 1.00 9.34 383 LEU A O 1
ATOM 2165 N N . VAL A 1 260 ? -16.301 -1.914 5.835 1.00 9.20 384 VAL A N 1
ATOM 2166 C CA . VAL A 1 260 ? -16.868 -1.217 4.687 1.00 9.87 384 VAL A CA 1
ATOM 2167 C C . VAL A 1 260 ? -16.557 0.281 4.757 1.00 9.73 384 VAL A C 1
ATOM 2168 O O . VAL A 1 260 ? -16.160 0.889 3.757 1.00 10.25 384 VAL A O 1
ATOM 2172 N N . MET A 1 261 ? -16.722 0.872 5.940 1.00 9.67 385 MET A N 1
ATOM 2173 C CA . MET A 1 261 ? -16.364 2.275 6.131 1.00 9.91 385 MET A CA 1
ATOM 2174 C C . MET A 1 261 ? -14.898 2.536 5.820 1.00 9.90 385 MET A C 1
ATOM 2175 O O . MET A 1 261 ? -14.563 3.514 5.150 1.00 10.08 385 MET A O 1
ATOM 2180 N N . MET A 1 262 ? -14.023 1.664 6.313 1.00 9.95 386 MET A N 1
ATOM 2181 C CA . MET A 1 262 ? -12.609 1.761 5.971 1.00 10.36 386 MET A CA 1
ATOM 2182 C C . MET A 1 262 ? -12.395 1.785 4.454 1.00 10.92 386 MET A C 1
ATOM 2183 O O . MET A 1 262 ? -11.642 2.618 3.948 1.00 11.13 386 MET A O 1
ATOM 2188 N N . GLU A 1 263 ? -13.064 0.888 3.731 1.00 12.00 387 GLU A N 1
ATOM 2189 C CA . GLU A 1 263 ? -12.905 0.846 2.274 1.00 12.87 387 GLU A CA 1
ATOM 2190 C C . GLU A 1 263 ? -13.390 2.116 1.582 1.00 12.85 387 GLU A C 1
ATOM 2191 O O . GLU A 1 263 ? -12.711 2.643 0.698 1.00 13.14 387 GLU A O 1
ATOM 2197 N N . LYS A 1 264 ? -14.552 2.611 1.998 1.00 12.62 388 LYS A N 1
ATOM 2198 C CA . LYS A 1 264 ? -15.123 3.817 1.396 1.00 13.16 388 LYS A CA 1
ATOM 2199 C C . LYS A 1 264 ? -14.274 5.055 1.665 1.00 12.55 388 LYS A C 1
ATOM 2200 O O . LYS A 1 264 ? -14.153 5.936 0.817 1.00 12.96 388 LYS A O 1
ATOM 2206 N N . ILE A 1 265 ? -13.653 5.103 2.838 1.00 11.81 389 ILE A N 1
ATOM 2207 C CA . ILE A 1 265 ? -12.873 6.265 3.241 1.00 11.93 389 ILE A CA 1
ATOM 2208 C C . ILE A 1 265 ? -11.428 6.195 2.753 1.00 11.97 389 ILE A C 1
ATOM 2209 O O . ILE A 1 265 ? -10.841 7.216 2.383 1.00 12.16 389 ILE A O 1
ATOM 2214 N N . LEU A 1 266 ? -10.873 4.986 2.717 1.00 12.16 390 LEU A N 1
ATOM 2215 C CA . LEU A 1 266 ? -9.433 4.813 2.533 1.00 12.96 390 LEU A CA 1
ATOM 2216 C C . LEU A 1 266 ? -9.017 4.078 1.261 1.00 13.92 390 LEU A C 1
ATOM 2217 O O . LEU A 1 266 ? -7.850 4.153 0.868 1.00 15.46 390 LEU A O 1
ATOM 2222 N N . GLY A 1 267 ? -9.956 3.381 0.624 1.00 14.54 391 GLY A N 1
ATOM 2223 C CA . GLY A 1 267 ? -9.641 2.576 -0.558 1.00 14.95 391 GLY A CA 1
ATOM 2224 C C . GLY A 1 267 ? -9.719 1.081 -0.282 1.00 15.43 391 GLY A C 1
ATOM 2225 O O . GLY A 1 267 ? -10.084 0.670 0.817 1.00 14.58 391 GLY A O 1
ATOM 2226 N N . PRO A 1 268 ? -9.358 0.252 -1.277 1.00 16.11 392 PRO A N 1
ATOM 2227 C CA . PRO A 1 268 ? -9.584 -1.191 -1.138 1.00 16.31 392 PRO A CA 1
ATOM 2228 C C . PRO A 1 268 ? -8.657 -1.856 -0.118 1.00 15.98 392 PRO A C 1
ATOM 2229 O O . PRO A 1 268 ? -7.478 -1.494 -0.016 1.00 15.98 392 PRO A O 1
ATOM 2233 N N . ILE A 1 269 ? -9.201 -2.816 0.628 1.00 16.10 393 ILE A N 1
ATOM 2234 C CA . ILE A 1 269 ? -8.402 -3.640 1.535 1.00 15.94 393 ILE A CA 1
ATOM 2235 C C . ILE A 1 269 ? -7.492 -4.521 0.682 1.00 15.40 393 ILE A C 1
ATOM 2236 O O . ILE A 1 269 ? -7.962 -5.140 -0.279 1.00 15.94 393 ILE A O 1
ATOM 2241 N N . PRO A 1 270 ? -6.188 -4.574 1.019 1.00 14.94 394 PRO A N 1
ATOM 2242 C CA . PRO A 1 270 ? -5.253 -5.447 0.304 1.00 14.78 394 PRO A CA 1
ATOM 2243 C C . PRO A 1 270 ? -5.747 -6.886 0.299 1.00 14.36 394 PRO A C 1
ATOM 2244 O O . PRO A 1 270 ? -6.145 -7.405 1.344 1.00 14.07 394 PRO A O 1
ATOM 2248 N N . SER A 1 271 ? -5.731 -7.526 -0.869 1.00 14.29 395 SER A N 1
ATOM 2249 C CA . SER A 1 271 ? -6.264 -8.887 -0.998 1.00 14.16 395 SER A CA 1
ATOM 2250 C C . SER A 1 271 ? -5.595 -9.896 -0.068 1.00 13.45 395 SER A C 1
ATOM 2251 O O . SER A 1 271 ? -6.256 -10.812 0.413 1.00 13.27 395 SER A O 1
ATOM 2254 N N . HIS A 1 272 ? -4.305 -9.718 0.215 1.00 12.80 396 HIS A N 1
ATOM 2255 C CA . HIS A 1 272 ? -3.613 -10.676 1.071 1.00 12.71 396 HIS A CA 1
ATOM 2256 C C . HIS A 1 272 ? -4.177 -10.709 2.491 1.00 12.23 396 HIS A C 1
ATOM 2257 O O . HIS A 1 272 ? -4.166 -11.754 3.140 1.00 12.66 396 HIS A O 1
ATOM 2264 N N . MET A 1 273 ? -4.702 -9.579 2.955 1.00 11.29 397 MET A N 1
ATOM 2265 C CA . MET A 1 273 ? -5.302 -9.519 4.290 1.00 11.29 397 MET A CA 1
ATOM 2266 C C . MET A 1 273 ? -6.626 -10.282 4.330 1.00 11.41 397 MET A C 1
ATOM 2267 O O . MET A 1 273 ? -6.931 -10.953 5.309 1.00 11.44 397 MET A O 1
ATOM 2272 N N . ILE A 1 274 ? -7.394 -10.196 3.247 1.00 11.70 398 ILE A N 1
ATOM 2273 C CA . ILE A 1 274 ? -8.652 -10.935 3.125 1.00 12.04 398 ILE A CA 1
ATOM 2274 C C . ILE A 1 274 ? -8.394 -12.445 2.997 1.00 12.38 398 ILE A C 1
ATOM 2275 O O . ILE A 1 274 ? -9.096 -13.263 3.605 1.00 12.68 398 ILE A O 1
ATOM 2280 N N . HIS A 1 275 ? -7.373 -12.789 2.217 1.00 12.68 399 HIS A N 1
ATOM 2281 C CA A HIS A 1 275 ? -6.998 -14.187 2.030 0.50 13.25 399 HIS A CA 1
ATOM 2282 C CA B HIS A 1 275 ? -6.915 -14.159 2.008 0.50 13.10 399 HIS A CA 1
ATOM 2283 C C . HIS A 1 275 ? -6.589 -14.839 3.344 1.00 13.16 399 HIS A C 1
ATOM 2284 O O . HIS A 1 275 ? -6.881 -16.012 3.561 1.00 13.84 399 HIS A O 1
ATOM 2297 N N . ARG A 1 276 ? -5.963 -14.074 4.239 1.00 12.43 400 ARG A N 1
ATOM 2298 C CA . ARG A 1 276 ? -5.416 -14.614 5.486 1.00 12.55 400 ARG A CA 1
ATOM 2299 C C . ARG A 1 276 ? -6.326 -14.577 6.722 1.00 11.90 400 ARG A C 1
ATOM 2300 O O . ARG A 1 276 ? -6.030 -15.235 7.729 1.00 13.02 400 ARG A O 1
ATOM 2308 N N . THR A 1 277 ? -7.414 -13.816 6.664 1.00 10.91 401 THR A N 1
ATOM 2309 C CA . THR A 1 277 ? -8.276 -13.657 7.833 1.00 10.92 401 THR A CA 1
ATOM 2310 C C . THR A 1 277 ? -9.162 -14.872 8.075 1.00 11.09 401 THR A C 1
ATOM 2311 O O . THR A 1 277 ? -9.704 -15.470 7.134 1.00 11.54 401 THR A O 1
ATOM 2315 N N . ARG A 1 278 ? -9.330 -15.234 9.343 1.00 11.50 402 ARG A N 1
ATOM 2316 C CA . ARG A 1 278 ? -10.318 -16.259 9.668 1.00 12.03 402 ARG A CA 1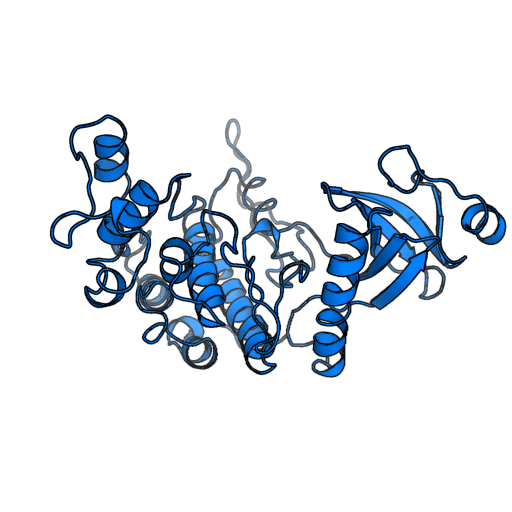
ATOM 2317 C C . ARG A 1 278 ? -11.749 -15.717 9.650 1.00 11.48 402 ARG A C 1
ATOM 2318 O O . ARG A 1 278 ? -12.702 -16.486 9.699 1.00 11.49 402 ARG A O 1
ATOM 2326 N N . LYS A 1 279 ? -11.887 -14.396 9.541 1.00 11.13 403 LYS A N 1
ATOM 2327 C CA . LYS A 1 279 ? -13.203 -13.753 9.487 1.00 11.15 403 LYS A CA 1
ATOM 2328 C C . LYS A 1 279 ? -13.765 -13.785 8.063 1.00 11.35 403 LYS A C 1
ATOM 2329 O O . LYS A 1 279 ? -14.183 -12.762 7.494 1.00 11.54 403 LYS A O 1
ATOM 2335 N N . GLN A 1 280 ? -13.799 -14.990 7.501 1.00 11.69 404 GLN A N 1
ATOM 2336 C CA . GLN A 1 280 ? -14.239 -15.193 6.123 1.00 12.41 404 GLN A CA 1
ATOM 2337 C C . GLN A 1 280 ? -15.706 -14.826 5.884 1.00 12.60 404 GLN A C 1
ATOM 2338 O O . GLN A 1 280 ? -16.068 -14.430 4.776 1.00 12.52 404 GLN A O 1
ATOM 2344 N N . LYS A 1 281 ? -16.525 -14.919 6.931 1.00 13.08 405 LYS A N 1
ATOM 2345 C CA . LYS A 1 281 ? -17.957 -14.625 6.850 1.00 13.53 405 LYS A CA 1
ATOM 2346 C C . LYS A 1 281 ? -18.285 -13.194 6.414 1.00 13.26 405 LYS A C 1
ATOM 2347 O O . LYS A 1 281 ? -19.387 -12.930 5.944 1.00 13.94 405 LYS A O 1
ATOM 2353 N N . TYR A 1 282 ? -17.338 -12.269 6.565 1.00 12.67 406 TYR A N 1
ATOM 2354 C CA . TYR A 1 282 ? -17.564 -10.886 6.145 1.00 12.34 406 TYR A CA 1
ATOM 2355 C C . TYR A 1 282 ? -17.395 -10.684 4.645 1.00 12.22 406 TYR A C 1
ATOM 2356 O O . TYR A 1 282 ? -17.716 -9.610 4.121 1.00 12.24 406 TYR A O 1
ATOM 2365 N N . PHE A 1 283 ? -16.879 -11.710 3.967 1.00 12.38 407 PHE A N 1
ATOM 2366 C CA . PHE A 1 283 ? -16.501 -11.620 2.562 1.00 13.10 407 PHE A CA 1
ATOM 2367 C C . PHE A 1 283 ? -17.170 -12.674 1.688 1.00 13.82 407 PHE A C 1
ATOM 2368 O O . PHE A 1 283 ? -17.519 -13.763 2.144 1.00 13.84 407 PHE A O 1
ATOM 2376 N N . TYR A 1 284 ? -17.333 -12.321 0.420 1.00 14.80 408 TYR A N 1
ATOM 2377 C CA . TYR A 1 284 ? -17.763 -13.274 -0.588 1.00 15.95 408 TYR A CA 1
ATOM 2378 C C . TYR A 1 284 ? -17.000 -12.977 -1.860 1.00 16.18 408 TYR A C 1
ATOM 2379 O O . TYR A 1 284 ? -17.020 -11.850 -2.355 1.00 15.53 408 TYR A O 1
ATOM 2388 N N . LYS A 1 285 ? -16.315 -13.995 -2.376 1.00 17.25 409 LYS A N 1
ATOM 2389 C CA . LYS A 1 285 ? -15.507 -13.858 -3.593 1.00 18.25 409 LYS A CA 1
ATOM 2390 C C . LYS A 1 285 ? -14.547 -12.665 -3.509 1.00 18.27 409 LYS A C 1
ATOM 2391 O O . LYS A 1 285 ? -14.365 -11.915 -4.470 1.00 18.51 409 LYS A O 1
ATOM 2397 N N . GLY A 1 286 ? -13.953 -12.494 -2.330 1.00 18.21 410 GLY A N 1
ATOM 2398 C CA . GLY A 1 286 ? -12.926 -11.484 -2.106 1.00 17.95 410 GLY A CA 1
ATOM 2399 C C . GLY A 1 286 ? -13.412 -10.078 -1.798 1.00 17.51 410 GLY A C 1
ATOM 2400 O O . GLY A 1 286 ? -12.598 -9.182 -1.586 1.00 18.25 410 GLY A O 1
ATOM 2401 N N . GLY A 1 287 ? -14.728 -9.878 -1.777 1.00 16.77 411 GLY A N 1
ATOM 2402 C CA . GLY A 1 287 ? -15.305 -8.559 -1.508 1.00 15.71 411 GLY A CA 1
ATOM 2403 C C . GLY A 1 287 ? -16.157 -8.549 -0.253 1.00 14.65 411 GLY A C 1
ATOM 2404 O O . GLY A 1 287 ? -16.759 -9.559 0.104 1.00 14.54 411 GLY A O 1
ATOM 2405 N N . LEU A 1 288 ? -16.194 -7.405 0.428 1.00 14.37 412 LEU A N 1
ATOM 2406 C CA . LEU A 1 288 ? -17.042 -7.255 1.606 1.00 14.06 412 LEU A CA 1
ATOM 2407 C C . LEU A 1 288 ? -18.507 -7.430 1.239 1.00 14.60 412 LEU A C 1
ATOM 2408 O O . LEU A 1 288 ? -18.969 -6.882 0.237 1.00 15.55 412 LEU A O 1
ATOM 2413 N N . VAL A 1 289 ? -19.217 -8.202 2.054 1.00 14.63 413 VAL A N 1
ATOM 2414 C CA . VAL A 1 289 ? -20.660 -8.369 1.907 1.00 15.13 413 VAL A CA 1
ATOM 2415 C C . VAL A 1 289 ? -21.320 -7.090 2.426 1.00 15.73 413 VAL A C 1
ATOM 2416 O O . VAL A 1 289 ? -21.163 -6.731 3.595 1.00 15.79 413 VAL A O 1
ATOM 2420 N N . TRP A 1 290 ? -22.036 -6.385 1.552 1.00 16.33 414 TRP A N 1
ATOM 2421 C CA . TRP A 1 290 ? -22.622 -5.101 1.924 1.00 16.93 414 TRP A CA 1
ATOM 2422 C C . TRP A 1 290 ? -23.794 -4.711 1.028 1.00 18.16 414 TRP A C 1
ATOM 2423 O O . TRP A 1 290 ? -23.655 -4.670 -0.196 1.00 18.54 414 TRP A O 1
ATOM 2434 N N . ASP A 1 291 ? -24.933 -4.422 1.657 1.00 19.80 415 ASP A N 1
ATOM 2435 C CA . ASP A 1 291 ? -26.129 -3.934 0.972 1.00 21.17 415 ASP A CA 1
ATOM 2436 C C . ASP A 1 291 ? -26.124 -2.406 0.979 1.00 21.71 415 ASP A C 1
ATOM 2437 O O . ASP A 1 291 ? -26.374 -1.778 2.011 1.00 22.00 415 ASP A O 1
ATOM 2442 N N . GLU A 1 292 ? -25.840 -1.825 -0.183 1.00 22.42 416 GLU A N 1
ATOM 2443 C CA . GLU A 1 292 ? -25.751 -0.374 -0.351 1.00 23.32 416 GLU A CA 1
ATOM 2444 C C . GLU A 1 292 ? -27.092 0.342 -0.142 1.00 23.88 416 GLU A C 1
ATOM 2445 O O . GLU A 1 292 ? -27.118 1.532 0.185 1.00 23.79 416 GLU A O 1
ATOM 2451 N N . ASN A 1 293 ? -28.187 -0.402 -0.308 1.00 24.65 417 ASN A N 1
ATOM 2452 C CA . ASN A 1 293 ? -29.544 0.160 -0.372 1.00 25.29 417 ASN A CA 1
ATOM 2453 C C . ASN A 1 293 ? -30.332 0.137 0.939 1.00 25.23 417 ASN A C 1
ATOM 2454 O O . ASN A 1 293 ? -31.385 0.777 1.048 1.00 25.39 417 ASN A O 1
ATOM 2459 N N . SER A 1 294 ? -29.826 -0.603 1.924 1.00 24.91 418 SER A N 1
ATOM 2460 C CA . SER A 1 294 ? -30.435 -0.669 3.253 1.00 24.64 418 SER A CA 1
ATOM 2461 C C . SER A 1 294 ? -30.289 0.665 3.989 1.00 24.18 418 SER A C 1
ATOM 2462 O O . SER A 1 294 ? -29.590 1.563 3.513 1.00 24.04 418 SER A O 1
ATOM 2465 N N . SER A 1 295 ? -30.949 0.789 5.144 1.00 23.99 419 SER A N 1
ATOM 2466 C CA A SER A 1 295 ? -30.838 1.993 5.967 0.50 23.95 419 SER A CA 1
ATOM 2467 C CA B SER A 1 295 ? -30.839 1.992 5.970 0.50 23.95 419 SER A CA 1
ATOM 2468 C C . SER A 1 295 ? -29.384 2.290 6.342 1.00 23.80 419 SER A C 1
ATOM 2469 O O . SER A 1 295 ? -28.938 3.437 6.261 1.00 23.86 419 SER A O 1
ATOM 2474 N N . ASP A 1 296 ? -28.648 1.253 6.742 1.00 23.67 420 ASP A N 1
ATOM 2475 C CA . ASP A 1 296 ? -27.228 1.401 7.074 1.00 23.14 420 ASP A CA 1
ATOM 2476 C C . ASP A 1 296 ? -26.390 1.665 5.825 1.00 22.80 420 ASP A C 1
ATOM 2477 O O . ASP A 1 296 ? -25.459 2.467 5.860 1.00 22.35 420 ASP A O 1
ATOM 2482 N N . GLY A 1 297 ? -26.735 1.005 4.720 1.00 22.64 421 GLY A N 1
ATOM 2483 C CA . GLY A 1 297 ? -26.085 1.269 3.440 1.00 22.80 421 GLY A CA 1
ATOM 2484 C C . GLY A 1 297 ? -26.171 2.742 3.077 1.00 22.99 421 GLY A C 1
ATOM 2485 O O . GLY A 1 297 ? -25.200 3.339 2.615 1.00 22.52 421 GLY A O 1
ATOM 2486 N N . ARG A 1 298 ? -27.342 3.334 3.306 1.00 23.24 422 ARG A N 1
ATOM 2487 C CA . ARG A 1 298 ? -27.563 4.743 2.998 1.00 23.61 422 ARG A CA 1
ATOM 2488 C C . ARG A 1 298 ? -26.825 5.686 3.947 1.00 23.59 422 ARG A C 1
ATOM 2489 O O . ARG A 1 298 ? -26.274 6.693 3.505 1.00 23.55 422 ARG A O 1
ATOM 2497 N N . TYR A 1 299 ? -26.813 5.360 5.242 1.00 23.48 423 TYR A N 1
ATOM 2498 C CA . TYR A 1 299 ? -26.038 6.127 6.216 1.00 23.85 423 TYR A CA 1
ATOM 2499 C C . TYR A 1 299 ? -24.566 6.131 5.815 1.00 23.42 423 TYR A C 1
ATOM 2500 O O . TYR A 1 299 ? -23.927 7.179 5.798 1.00 23.32 423 TYR A O 1
ATOM 2509 N N . VAL A 1 300 ? -24.037 4.949 5.500 1.00 23.07 424 VAL A N 1
ATOM 2510 C CA . VAL A 1 300 ? -22.636 4.821 5.112 1.00 22.69 424 VAL A CA 1
ATOM 2511 C C . VAL A 1 300 ? -22.359 5.550 3.791 1.00 23.13 424 VAL A C 1
ATOM 2512 O O . VAL A 1 300 ? -21.388 6.298 3.695 1.00 22.46 424 VAL A O 1
ATOM 2516 N N . LYS A 1 301 ? -23.221 5.358 2.791 1.00 24.06 425 LYS A N 1
ATOM 2517 C CA . LYS A 1 301 ? -22.999 5.998 1.487 1.00 25.28 425 LYS A CA 1
ATOM 2518 C C . LYS A 1 301 ? -23.017 7.529 1.581 1.00 25.57 425 LYS A C 1
ATOM 2519 O O . LYS A 1 301 ? -22.236 8.210 0.913 1.00 25.91 425 LYS A O 1
ATOM 2525 N N . GLU A 1 302 ? -23.883 8.053 2.444 1.00 25.96 426 GLU A N 1
ATOM 2526 C CA . GLU A 1 302 ? -24.033 9.495 2.618 1.00 26.22 426 GLU A CA 1
ATOM 2527 C C . GLU A 1 302 ? -23.031 10.114 3.597 1.00 25.81 426 GLU A C 1
ATOM 2528 O O . GLU A 1 302 ? -22.707 11.297 3.481 1.00 26.16 426 GLU A O 1
ATOM 2534 N N . ASN A 1 303 ? -22.536 9.323 4.549 1.00 24.95 427 ASN A N 1
ATOM 2535 C CA . ASN A 1 303 ? -21.646 9.851 5.591 1.00 24.27 427 ASN A CA 1
ATOM 2536 C C . ASN A 1 303 ? -20.169 9.504 5.452 1.00 23.26 427 ASN A C 1
ATOM 2537 O O . ASN A 1 303 ? -19.318 10.209 5.999 1.00 23.67 427 ASN A O 1
ATOM 2542 N N . CYS A 1 304 ? -19.866 8.429 4.728 1.00 21.59 428 CYS A N 1
ATOM 2543 C CA . CYS A 1 304 ? -18.491 7.935 4.623 1.00 20.17 428 CYS A CA 1
ATOM 2544 C C . CYS A 1 304 ? -17.920 8.142 3.228 1.00 19.58 428 CYS A C 1
ATOM 2545 O O . CYS A 1 304 ? -18.215 7.388 2.296 1.00 19.67 428 CYS A O 1
ATOM 2548 N N . LYS A 1 305 ? -17.101 9.180 3.110 1.00 18.57 429 LYS A N 1
ATOM 2549 C CA . LYS A 1 305 ? -16.532 9.615 1.837 1.00 17.76 429 LYS A CA 1
ATOM 2550 C C . LYS A 1 305 ? -15.005 9.513 1.881 1.00 16.51 429 LYS A C 1
ATOM 2551 O O . LYS A 1 305 ? -14.431 9.332 2.957 1.00 15.75 429 LYS A O 1
ATOM 2557 N N . PRO A 1 306 ? -14.333 9.624 0.717 1.00 15.48 430 PRO A N 1
ATOM 2558 C CA . PRO A 1 306 ? -12.872 9.556 0.716 1.00 14.75 430 PRO A CA 1
ATOM 2559 C C . PRO A 1 306 ? -12.259 10.529 1.726 1.00 14.13 430 PRO A C 1
ATOM 2560 O O . PRO A 1 306 ? -12.756 11.642 1.897 1.00 13.88 430 PRO A O 1
ATOM 2564 N N . LEU A 1 307 ? -11.199 10.089 2.396 1.00 13.27 431 LEU A N 1
ATOM 2565 C CA . LEU A 1 307 ? -10.598 10.844 3.497 1.00 12.92 431 LEU A CA 1
ATOM 2566 C C . LEU A 1 307 ? -10.374 12.333 3.200 1.00 13.13 431 LEU A C 1
ATOM 2567 O O . LEU A 1 307 ? -10.684 13.184 4.037 1.00 12.47 431 LEU A O 1
ATOM 2572 N N . LYS A 1 308 ? -9.841 12.646 2.021 1.00 13.33 432 LYS A N 1
ATOM 2573 C CA . LYS A 1 308 ? -9.515 14.035 1.669 1.00 13.70 432 LYS A CA 1
ATOM 2574 C C . LYS A 1 308 ? -10.722 14.967 1.658 1.00 13.45 432 LYS A C 1
ATOM 2575 O O . LYS A 1 308 ? -10.575 16.177 1.851 1.00 13.47 432 LYS A O 1
ATOM 2581 N N . SER A 1 309 ? -11.910 14.406 1.458 1.00 13.18 433 SER A N 1
ATOM 2582 C CA . SER A 1 309 ? -13.128 15.208 1.425 1.00 13.63 433 SER A CA 1
ATOM 2583 C C . SER A 1 309 ? -13.422 15.899 2.759 1.00 13.31 433 SER A C 1
ATOM 2584 O O . SER A 1 309 ? -14.214 16.836 2.809 1.00 13.94 433 SER A O 1
ATOM 2587 N N . TYR A 1 310 ? -12.797 15.417 3.834 1.00 12.60 434 TYR A N 1
ATOM 2588 C CA . TYR A 1 310 ? -13.027 15.964 5.177 1.00 12.36 434 TYR A CA 1
ATOM 2589 C C . TYR A 1 310 ? -12.166 17.170 5.548 1.00 12.43 434 TYR A C 1
ATOM 2590 O O . TYR A 1 310 ? -12.319 17.722 6.642 1.00 12.09 434 TYR A O 1
ATOM 2599 N N . MET A 1 311 ? -11.279 17.589 4.647 1.00 12.48 435 MET A N 1
ATOM 2600 C CA A MET A 1 311 ? -10.479 18.791 4.863 0.50 13.05 435 MET A CA 1
ATOM 2601 C CA B MET A 1 311 ? -10.481 18.799 4.863 0.50 12.82 435 MET A CA 1
ATOM 2602 C C . MET A 1 311 ? -11.393 20.009 4.985 1.00 13.17 435 MET A C 1
ATOM 2603 O O . MET A 1 311 ? -12.363 20.139 4.230 1.00 14.06 435 MET A O 1
ATOM 2612 N N . LEU A 1 312 ? -11.081 20.885 5.939 1.00 13.27 436 LEU A N 1
ATOM 2613 C CA . LEU A 1 312 ? -11.856 22.113 6.153 1.00 13.91 436 LEU A CA 1
ATOM 2614 C C . LEU A 1 312 ? -11.267 23.308 5.398 1.00 14.42 436 LEU A C 1
ATOM 2615 O O . LEU A 1 312 ? -11.957 24.306 5.155 1.00 14.99 436 LEU A O 1
ATOM 2620 N N . GLN A 1 313 ? -9.980 23.216 5.071 1.00 14.84 437 GLN A N 1
ATOM 2621 C CA . GLN A 1 313 ? -9.300 24.215 4.253 1.00 15.34 437 GLN A CA 1
ATOM 2622 C C . GLN A 1 313 ? -8.478 23.483 3.202 1.00 15.82 437 GLN A C 1
ATOM 2623 O O . GLN A 1 313 ? -8.264 22.276 3.309 1.00 16.02 437 GLN A O 1
ATOM 2629 N N . ASP A 1 314 ? -8.023 24.214 2.188 1.00 16.45 438 ASP A N 1
ATOM 2630 C CA . ASP A 1 314 ? -7.250 23.624 1.094 1.00 16.98 438 ASP A CA 1
ATOM 2631 C C . ASP A 1 314 ? -5.778 24.014 1.160 1.00 16.52 438 ASP A C 1
ATOM 2632 O O . ASP A 1 314 ? -4.987 23.634 0.289 1.00 16.64 438 ASP A O 1
ATOM 2637 N N . SER A 1 315 ? -5.415 24.762 2.196 1.00 15.82 439 SER A N 1
ATOM 2638 C CA . SER A 1 315 ? -4.052 25.250 2.360 1.00 15.63 439 SER A CA 1
ATOM 2639 C C . SER A 1 315 ? -3.068 24.150 2.757 1.00 15.11 439 SER A C 1
ATOM 2640 O O . SER A 1 315 ? -3.457 23.073 3.229 1.00 14.74 439 SER A O 1
ATOM 2643 N N . LEU A 1 316 ? -1.787 24.456 2.579 1.00 15.07 440 LEU A N 1
ATOM 2644 C CA . LEU A 1 316 ? -0.692 23.507 2.757 1.00 14.98 440 LEU A CA 1
ATOM 2645 C C . LEU A 1 316 ? -0.725 22.721 4.069 1.00 14.52 440 LEU A C 1
ATOM 2646 O O . LEU A 1 316 ? -0.537 21.504 4.067 1.00 14.00 440 LEU A O 1
ATOM 2651 N N . GLU A 1 317 ? -0.948 23.404 5.187 1.00 14.08 441 GLU A N 1
ATOM 2652 C CA . GLU A 1 317 ? -0.882 22.720 6.475 1.00 14.03 441 GLU A CA 1
ATOM 2653 C C . GLU A 1 317 ? -1.983 21.668 6.621 1.00 12.62 441 GLU A C 1
ATOM 2654 O O . GLU A 1 317 ? -1.769 20.647 7.264 1.00 12.35 441 GLU A O 1
ATOM 2660 N N . HIS A 1 318 ? -3.141 21.910 6.010 1.00 11.69 442 HIS A N 1
ATOM 2661 C CA . HIS A 1 318 ? -4.246 20.948 6.011 1.00 11.23 442 HIS A CA 1
ATOM 2662 C C . HIS A 1 318 ? -3.956 19.753 5.105 1.00 11.26 442 HIS A C 1
ATOM 2663 O O . HIS A 1 318 ? -4.222 18.605 5.466 1.00 11.10 442 HIS A O 1
ATOM 2670 N N . VAL A 1 319 ? -3.379 20.034 3.941 1.00 11.11 443 VAL A N 1
ATOM 2671 C CA . VAL A 1 319 ? -2.958 18.985 3.020 1.00 11.18 443 VAL A CA 1
ATOM 2672 C C . VAL A 1 319 ? -1.906 18.107 3.697 1.00 10.96 443 VAL A C 1
ATOM 2673 O O . VAL A 1 319 ? -1.969 16.880 3.602 1.00 11.18 443 VAL A O 1
ATOM 2677 N N . GLN A 1 320 ? -0.962 18.738 4.400 1.00 10.97 444 GLN A N 1
ATOM 2678 C CA A GLN A 1 320 ? 0.082 18.012 5.128 0.50 11.25 444 GLN A CA 1
ATOM 2679 C CA B GLN A 1 320 ? 0.079 17.990 5.102 0.50 10.95 444 GLN A CA 1
ATOM 2680 C C . GLN A 1 320 ? -0.504 17.119 6.223 1.00 10.99 444 GLN A C 1
ATOM 2681 O O . GLN A 1 320 ? -0.113 15.957 6.363 1.00 11.00 444 GLN A O 1
ATOM 2692 N N . LEU A 1 321 ? -1.437 17.667 7.008 1.00 10.60 445 LEU A N 1
ATOM 2693 C CA . LEU A 1 321 ? -2.130 16.861 8.022 1.00 9.97 445 LEU A CA 1
ATOM 2694 C C . LEU A 1 321 ? -2.766 15.618 7.403 1.00 9.74 445 LEU A C 1
ATOM 2695 O O . LEU A 1 321 ? -2.633 14.514 7.924 1.00 9.49 445 LEU A O 1
ATOM 2700 N N . PHE A 1 322 ? -3.479 15.805 6.300 1.00 9.84 446 PHE A N 1
ATOM 2701 C CA . PHE A 1 322 ? -4.175 14.691 5.690 1.00 9.55 446 PHE A CA 1
ATOM 2702 C C . PHE A 1 322 ? -3.248 13.668 5.043 1.00 9.85 446 PHE A C 1
ATOM 2703 O O . PHE A 1 322 ? -3.558 12.476 5.048 1.00 9.43 446 PHE A O 1
ATOM 2711 N N . ASP A 1 323 ? -2.107 14.125 4.532 1.00 9.91 447 ASP A N 1
ATOM 2712 C CA . ASP A 1 323 ? -1.073 13.208 4.059 1.00 10.13 447 ASP A CA 1
ATOM 2713 C C . ASP A 1 323 ? -0.562 12.317 5.202 1.00 9.87 447 ASP A C 1
ATOM 2714 O O . ASP A 1 323 ? -0.476 11.093 5.063 1.00 9.99 447 ASP A O 1
ATOM 2719 N N . LEU A 1 324 ? -0.215 12.933 6.329 1.00 9.46 448 LEU A N 1
ATOM 2720 C CA . LEU A 1 324 ? 0.234 12.161 7.485 1.00 9.63 448 LEU A CA 1
ATOM 2721 C C . LEU A 1 324 ? -0.856 11.209 7.996 1.00 9.47 448 LEU A C 1
ATOM 2722 O O . LEU A 1 324 ? -0.581 10.036 8.273 1.00 9.48 448 LEU A O 1
ATOM 2727 N N . MET A 1 325 ? -2.091 11.708 8.092 1.00 9.27 449 MET A N 1
ATOM 2728 C CA A MET A 1 325 ? -3.201 10.881 8.574 0.50 9.49 449 MET A CA 1
ATOM 2729 C CA B MET A 1 325 ? -3.207 10.898 8.561 0.50 9.32 449 MET A CA 1
ATOM 2730 C C . MET A 1 325 ? -3.399 9.660 7.685 1.00 9.43 4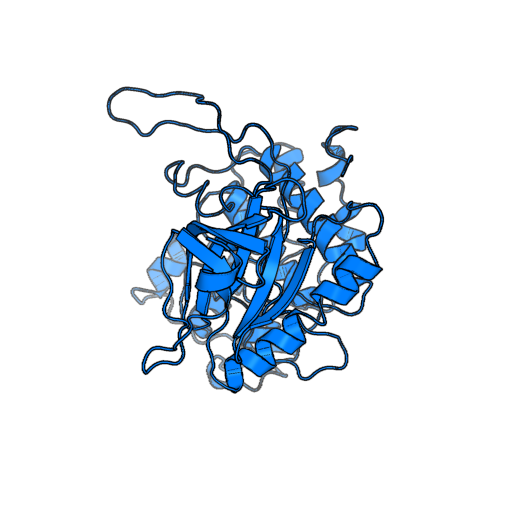49 MET A C 1
ATOM 2731 O O . MET A 1 325 ? -3.602 8.554 8.186 1.00 9.53 449 MET A O 1
ATOM 2740 N N . ARG A 1 326 ? -3.327 9.849 6.370 1.00 9.54 450 ARG A N 1
ATOM 2741 C CA . ARG A 1 326 ? -3.493 8.728 5.447 1.00 9.48 450 ARG A CA 1
ATOM 2742 C C . ARG A 1 326 ? -2.381 7.687 5.608 1.00 9.26 450 ARG A C 1
ATOM 2743 O O . ARG A 1 326 ? -2.642 6.487 5.500 1.00 9.70 450 ARG A O 1
ATOM 2751 N N . ARG A 1 327 ? -1.156 8.150 5.860 1.00 9.08 451 ARG A N 1
ATOM 2752 C CA . ARG A 1 327 ? -0.030 7.245 6.146 1.00 8.99 451 ARG A CA 1
ATOM 2753 C C . ARG A 1 327 ? -0.235 6.455 7.438 1.00 9.03 451 ARG A C 1
ATOM 2754 O O . ARG A 1 327 ? 0.211 5.315 7.548 1.00 9.16 451 ARG A O 1
ATOM 2762 N N . MET A 1 328 ? -0.893 7.074 8.417 1.00 8.89 452 MET A N 1
ATOM 2763 C CA . MET A 1 328 ? -1.203 6.401 9.680 1.00 9.07 452 MET A CA 1
ATOM 2764 C C . MET A 1 328 ? -2.351 5.416 9.513 1.00 9.66 452 MET A C 1
ATOM 2765 O O . MET A 1 328 ? -2.458 4.445 10.258 1.00 10.48 452 MET A O 1
ATOM 2770 N N . LEU A 1 329 ? -3.210 5.680 8.536 1.00 10.32 453 LEU A N 1
ATOM 2771 C CA . LEU A 1 329 ? -4.382 4.850 8.280 1.00 10.68 453 LEU A CA 1
ATOM 2772 C C . LEU A 1 329 ? -4.188 3.871 7.115 1.00 10.80 453 LEU A C 1
ATOM 2773 O O . LEU A 1 329 ? -5.139 3.529 6.405 1.00 12.76 453 LEU A O 1
ATOM 2778 N N . GLU A 1 330 ? -2.957 3.423 6.916 1.00 10.79 454 GLU A N 1
ATOM 2779 C CA A GLU A 1 330 ? -2.678 2.387 5.918 0.50 10.74 454 GLU A CA 1
ATOM 2780 C CA B GLU A 1 330 ? -2.664 2.401 5.932 0.50 10.83 454 GLU A CA 1
ATOM 2781 C C . GLU A 1 330 ? -3.223 1.059 6.420 1.00 10.35 454 GLU A C 1
ATOM 2782 O O . GLU A 1 330 ? -2.968 0.657 7.556 1.00 9.88 454 GLU A O 1
ATOM 2793 N N . PHE A 1 331 ? -3.969 0.367 5.560 1.00 10.27 455 PHE A N 1
ATOM 2794 C CA . PHE A 1 331 ? -4.558 -0.922 5.911 1.00 10.42 455 PHE A CA 1
ATOM 2795 C C . PHE A 1 331 ? -3.533 -1.927 6.375 1.00 10.24 455 PHE A C 1
ATOM 2796 O O . PHE A 1 331 ? -3.711 -2.569 7.402 1.00 10.22 455 PHE A O 1
ATOM 2804 N N . ASP A 1 332 ? -2.490 -2.097 5.574 1.00 10.39 456 ASP A N 1
ATOM 2805 C CA . ASP A 1 332 ? -1.466 -3.086 5.856 1.00 10.54 456 ASP A CA 1
ATOM 2806 C C . ASP A 1 332 ? -0.544 -2.550 6.947 1.00 10.78 456 ASP A C 1
ATOM 2807 O O . ASP A 1 332 ? 0.180 -1.586 6.725 1.00 10.71 456 ASP A O 1
ATOM 2812 N N . PRO A 1 333 ? -0.554 -3.183 8.131 1.00 10.42 457 PRO A N 1
ATOM 2813 C CA . PRO A 1 333 ? 0.290 -2.663 9.208 1.00 10.84 457 PRO A CA 1
ATOM 2814 C C . PRO A 1 333 ? 1.787 -2.664 8.863 1.00 11.56 457 PRO A C 1
ATOM 2815 O O . PRO A 1 333 ? 2.541 -1.871 9.428 1.00 12.03 457 PRO A O 1
ATOM 2819 N N . ALA A 1 334 ? 2.207 -3.518 7.931 1.00 12.39 458 ALA A N 1
ATOM 2820 C CA . ALA A 1 334 ? 3.600 -3.528 7.477 1.00 13.04 458 ALA A CA 1
ATOM 2821 C C . ALA A 1 334 ? 3.954 -2.294 6.643 1.00 13.39 458 ALA A C 1
ATOM 2822 O O . ALA A 1 334 ? 5.127 -1.906 6.563 1.00 14.54 458 ALA A O 1
ATOM 2824 N N . GLN A 1 335 ? 2.947 -1.683 6.023 1.00 13.23 459 GLN A N 1
ATOM 2825 C CA . GLN A 1 335 ? 3.162 -0.516 5.159 1.00 13.85 459 GLN A CA 1
ATOM 2826 C C . GLN A 1 335 ? 2.870 0.803 5.879 1.00 13.07 459 GLN A C 1
ATOM 2827 O O . GLN A 1 335 ? 3.224 1.881 5.400 1.00 13.77 459 GLN A O 1
ATOM 2833 N N . ARG A 1 336 ? 2.205 0.706 7.026 1.00 11.39 460 ARG A N 1
ATOM 2834 C CA . ARG A 1 336 ? 1.824 1.865 7.816 1.00 10.25 460 ARG A CA 1
ATOM 2835 C C . ARG A 1 336 ? 3.063 2.623 8.276 1.00 10.07 460 ARG A C 1
ATOM 2836 O O . ARG A 1 336 ? 4.079 2.021 8.623 1.00 10.22 460 ARG A O 1
ATOM 2844 N N . ILE A 1 337 ? 2.981 3.948 8.267 1.00 9.89 461 ILE A N 1
ATOM 2845 C CA . ILE A 1 337 ? 4.092 4.772 8.736 1.00 9.55 461 ILE A CA 1
ATOM 2846 C C . ILE A 1 337 ? 4.457 4.409 10.189 1.00 9.78 461 ILE A C 1
ATOM 2847 O O . ILE A 1 337 ? 3.579 4.118 11.006 1.00 9.73 461 ILE A O 1
ATOM 2852 N N . THR A 1 338 ? 5.751 4.377 10.497 1.00 9.39 462 THR A N 1
ATOM 2853 C CA . THR A 1 338 ? 6.169 4.265 11.896 1.00 9.84 462 THR A CA 1
ATOM 2854 C C . THR A 1 338 ? 6.209 5.653 12.526 1.00 9.68 462 THR A C 1
ATOM 2855 O O . THR A 1 338 ? 6.274 6.659 11.825 1.00 9.70 462 THR A O 1
ATOM 2859 N N . LEU A 1 339 ? 6.168 5.718 13.851 1.00 10.17 463 LEU A N 1
ATOM 2860 C CA . LEU A 1 339 ? 6.199 7.022 14.514 1.00 9.92 463 LEU A CA 1
ATOM 2861 C C . LEU A 1 339 ? 7.543 7.735 14.405 1.00 10.84 463 LEU A C 1
ATOM 2862 O O . LEU A 1 339 ? 7.579 8.960 14.368 1.00 11.21 463 LEU A O 1
ATOM 2867 N N . ALA A 1 340 ? 8.629 6.970 14.330 1.00 11.29 464 ALA A N 1
ATOM 2868 C CA . ALA A 1 340 ? 9.931 7.546 14.016 1.00 11.60 464 ALA A CA 1
ATOM 2869 C C . ALA A 1 340 ? 9.888 8.293 12.676 1.00 12.08 464 ALA A C 1
ATOM 2870 O O . ALA A 1 340 ? 10.401 9.405 12.572 1.00 12.28 464 ALA A O 1
ATOM 2872 N N . GLU A 1 341 ? 9.266 7.682 11.664 1.00 11.96 465 GLU A N 1
ATOM 2873 C CA . GLU A 1 341 ? 9.069 8.337 10.362 1.00 12.62 465 GLU A CA 1
ATOM 2874 C C . GLU A 1 341 ? 8.088 9.514 10.456 1.00 11.88 465 GLU A C 1
ATOM 2875 O O . GLU A 1 341 ? 8.308 10.571 9.858 1.00 12.46 465 GLU A O 1
ATOM 2881 N N . ALA A 1 342 ? 7.007 9.338 11.213 1.00 11.60 466 ALA A N 1
ATOM 2882 C CA . ALA A 1 342 ? 5.992 10.384 11.349 1.00 11.27 466 ALA A CA 1
ATOM 2883 C C . ALA A 1 342 ? 6.562 11.685 11.907 1.00 11.52 466 ALA A C 1
ATOM 2884 O O . ALA A 1 342 ? 6.150 12.768 11.502 1.00 11.48 466 ALA A O 1
ATOM 2886 N N . LEU A 1 343 ? 7.518 11.565 12.829 1.00 11.97 467 LEU A N 1
ATOM 2887 C CA . LEU A 1 343 ? 8.136 12.732 13.461 1.00 12.72 467 LEU A CA 1
ATOM 2888 C C . LEU A 1 343 ? 8.927 13.591 12.474 1.00 12.98 467 LEU A C 1
ATOM 2889 O O . LEU A 1 343 ? 9.194 14.767 12.744 1.00 14.10 467 LEU A O 1
ATOM 2894 N N . LEU A 1 344 ? 9.278 12.996 11.337 1.00 13.25 468 LEU A N 1
ATOM 2895 C CA . LEU A 1 344 ? 10.009 13.685 10.272 1.00 13.75 468 LEU A CA 1
ATOM 2896 C C . LEU A 1 344 ? 9.095 14.213 9.161 1.00 13.42 468 LEU A C 1
ATOM 2897 O O . LEU A 1 344 ? 9.571 14.820 8.200 1.00 13.95 468 LEU A O 1
ATOM 2902 N N . HIS A 1 345 ? 7.786 13.985 9.288 1.00 13.10 469 HIS A N 1
ATOM 2903 C CA . HIS A 1 345 ? 6.834 14.406 8.264 1.00 12.87 469 HIS A CA 1
ATOM 2904 C C . HIS A 1 345 ? 6.783 15.933 8.149 1.00 13.28 469 HIS A C 1
ATOM 2905 O O . HIS A 1 345 ? 6.862 16.630 9.165 1.00 13.16 469 HIS A O 1
ATOM 2912 N N . PRO A 1 346 ? 6.638 16.464 6.914 1.00 13.36 470 PRO A N 1
ATOM 2913 C CA . PRO A 1 346 ? 6.619 17.924 6.738 1.00 13.93 470 PRO A CA 1
ATOM 2914 C C . PRO A 1 346 ? 5.505 18.674 7.479 1.00 13.99 470 PRO A C 1
ATOM 2915 O O . PRO A 1 346 ? 5.616 19.887 7.661 1.00 14.50 470 PRO A O 1
ATOM 2919 N N . PHE A 1 347 ? 4.458 17.966 7.907 1.00 13.75 471 PHE A N 1
ATOM 2920 C CA . PHE A 1 347 ? 3.384 18.558 8.708 1.00 13.64 471 PHE A CA 1
ATOM 2921 C C . PHE A 1 347 ? 3.968 19.229 9.946 1.00 14.24 471 PHE A C 1
ATOM 2922 O O . PHE A 1 347 ? 3.461 20.259 10.396 1.00 14.84 471 PHE A O 1
ATOM 2930 N N . PHE A 1 348 ? 5.049 18.658 10.470 1.00 14.78 472 PHE A N 1
ATOM 2931 C CA . PHE A 1 348 ? 5.665 19.166 11.690 1.00 15.74 472 PHE A CA 1
ATOM 2932 C C . PHE A 1 348 ? 6.705 20.260 11.484 1.00 17.25 472 PHE A C 1
ATOM 2933 O O . PHE A 1 348 ? 7.290 20.745 12.455 1.00 17.75 472 PHE A O 1
ATOM 2941 N N . ALA A 1 349 ? 6.919 20.662 10.233 1.00 18.66 473 ALA A N 1
ATOM 294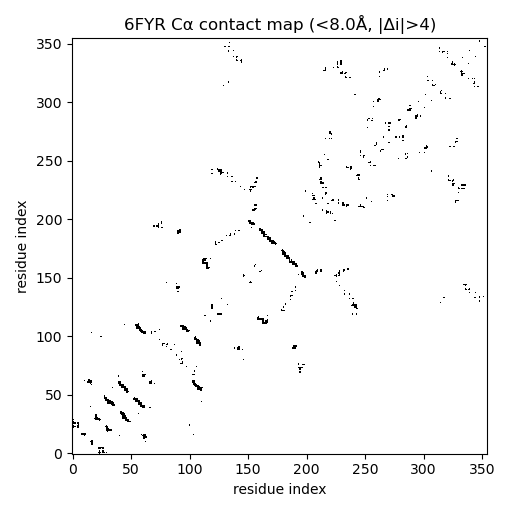2 C CA . ALA A 1 349 ? 7.717 21.852 9.953 1.00 20.46 473 ALA A CA 1
ATOM 2943 C C . ALA A 1 349 ? 7.014 23.098 10.509 1.00 21.53 473 ALA A C 1
ATOM 2944 O O . ALA A 1 349 ? 7.671 24.072 10.872 1.00 22.12 473 ALA A O 1
ATOM 2946 N N . GLY A 1 350 ? 5.682 23.042 10.598 1.00 22.57 474 GLY A N 1
ATOM 2947 C CA . GLY A 1 350 ? 4.867 24.151 11.095 1.00 23.81 474 GLY A CA 1
ATOM 2948 C C . GLY A 1 350 ? 4.921 24.425 12.592 1.00 24.51 474 GLY A C 1
ATOM 2949 O O . GLY A 1 350 ? 4.327 25.396 13.063 1.00 24.80 474 GLY A O 1
ATOM 2950 N N . LEU A 1 351 ? 5.625 23.574 13.340 1.00 25.24 475 LEU A N 1
ATOM 2951 C CA . LEU A 1 351 ? 5.793 23.754 14.788 1.00 25.93 475 LEU A CA 1
ATOM 2952 C C . LEU A 1 351 ? 6.747 24.894 15.130 1.00 26.85 475 LEU A C 1
ATOM 2953 O O . LEU A 1 351 ? 7.594 25.266 14.313 1.00 27.34 475 LEU A O 1
ATOM 2958 N N . THR A 1 352 ? 6.602 25.440 16.339 1.00 27.84 476 THR A N 1
ATOM 2959 C CA . THR A 1 352 ? 7.529 26.444 16.863 1.00 28.74 476 THR A CA 1
ATOM 2960 C C . THR A 1 352 ? 8.658 25.774 17.649 1.00 29.89 476 THR A C 1
ATOM 2961 O O . THR A 1 352 ? 8.463 24.685 18.203 1.00 29.99 476 THR A O 1
ATOM 2965 N N . PRO A 1 353 ? 9.845 26.413 17.696 1.00 30.92 477 PRO A N 1
ATOM 2966 C CA . PRO A 1 353 ? 10.908 25.983 18.611 1.00 31.73 477 PRO A CA 1
ATOM 2967 C C . PRO A 1 353 ? 10.535 26.320 20.059 1.00 32.42 477 PRO A C 1
ATOM 2968 O O . PRO A 1 353 ? 11.149 27.192 20.691 1.00 32.76 477 PRO A O 1
ATOM 2972 N N . GLU A 1 354 ? 9.530 25.605 20.557 1.00 33.14 478 GLU A N 1
ATOM 2973 C CA . GLU A 1 354 ? 8.862 25.860 21.828 1.00 33.73 478 GLU A CA 1
ATOM 2974 C C . GLU A 1 354 ? 7.829 24.740 21.989 1.00 33.81 478 GLU A C 1
ATOM 2975 O O . GLU A 1 354 ? 7.700 24.136 23.058 1.00 33.99 478 GLU A O 1
ATOM 2981 N N . GLU A 1 355 ? 7.097 24.477 20.907 1.00 33.75 479 GLU A N 1
ATOM 2982 C CA . GLU A 1 355 ? 6.202 23.326 20.821 1.00 33.74 479 GLU A CA 1
ATOM 2983 C C . GLU A 1 355 ? 7.006 22.031 20.752 1.00 33.93 479 GLU A C 1
ATOM 2984 O O . GLU A 1 355 ? 6.472 20.945 20.985 1.00 33.88 479 GLU A O 1
ATOM 2990 N N . ARG A 1 356 ? 8.293 22.158 20.435 1.00 34.19 480 ARG A N 1
ATOM 2991 C CA . ARG A 1 356 ? 9.200 21.017 20.365 1.00 34.54 480 ARG A CA 1
ATOM 2992 C C . ARG A 1 356 ? 9.880 20.723 21.704 1.00 34.48 480 ARG A C 1
ATOM 2993 O O . ARG A 1 356 ? 10.579 19.718 21.834 1.00 34.66 480 ARG A O 1
ATOM 3001 N N . SER A 1 357 ? 9.678 21.595 22.689 1.00 34.50 481 SER A N 1
ATOM 3002 C CA . SER A 1 357 ? 10.220 21.367 24.028 1.00 34.45 481 SER A CA 1
ATOM 3003 C C . SER A 1 357 ? 9.229 20.563 24.865 1.00 34.37 481 SER A C 1
ATOM 3004 O O . SER A 1 357 ? 8.048 20.908 24.944 1.00 34.51 481 SER A O 1
ATOM 3007 N N . PHE A 1 358 ? 9.717 19.491 25.481 1.00 34.27 482 PHE A N 1
ATOM 3008 C CA . PHE A 1 358 ? 8.857 18.574 26.226 1.00 34.17 482 PHE A CA 1
ATOM 3009 C C . PHE A 1 358 ? 9.115 18.615 27.727 1.00 34.26 482 PHE A C 1
ATOM 3010 O O . PHE A 1 358 ? 8.233 18.280 28.518 1.00 34.34 482 PHE A O 1
#

B-factor: mean 16.85, std 8.29, range [6.49, 61.26]

InterPro domains:
  IPR000719 Protein kinase domain [PF00069] (156-472)
  IPR000719 Protein kinase domain [PS50011] (156-472)
  IPR000719 Protein kinase domain [SM00220] (156-472)
  IPR008271 Serine/threonine-protein kinase, active site [PS00108] (279-291)
  IPR011009 Protein kinase-like domain superfamily [SSF56112] (145-479)
  IPR017441 Protein kinase, ATP binding site [PS00107] (162-186)
  IPR051175 Dual specificity CLK kinases [PTHR45646] (50-480)

Organism: Homo sapiens (NCBI:txid9606)

Nearest PDB structures (foldseek):
  6z55-assembly1_A  TM=9.809E-01  e=7.393E-65  Homo sapiens
  6fyk-assembly1_A  TM=9.559E-01  e=6.795E-51  Homo sapiens
  6qty-assembly1_A  TM=9.635E-01  e=1.570E-44  Homo sapiens
  6z4z-assembly2_B  TM=9.522E-01  e=9.930E-44  Homo sapiens
  6ytd-assembly1_A  TM=9.473E-01  e=7.630E-44  Homo sapiens

GO terms:
  GO:0005634 nucleus (C, IDA)
  GO:0043484 regulation of RNA splicing (P, IDA)
  GO:0006468 protein phosphorylation (P, IDA)
  GO:0004674 protein serine/threonine kinase activity (F, TAS)
  GO:0042802 identical protein binding (F, IPI)
  GO:0005515 protein binding (F, IPI)
  GO:0005654 nucleoplasm (C, IDA)
  GO:0016020 membrane (C, HDA)
  GO:0003723 RNA binding (F, HDA)